Protein AF-A0A442HVY8-F1 (afdb_monomer_lite)

Foldseek 3Di:
DVCCCACVNPVHDPDDQVQFDWQCVLVLLLVLLVVDDQVLCCVQLVDGSVVLNVVSCQQFDPDNGTRGTPDGPDVSVVSSCVSSVPDDDFDAQAEQVNQLVVLQVVCVVVVHDDDSVVSVVVVVVVLVVQAQDKDADPPRKIKGKHKFWDWDCWDWDADPNAIWILHTFTFDIWMWMWIFADDPPDTDIDIGTHYDHRHGVLQFDDPVQWDADPVRTIGGNPVPDPPPDPRDDRDIDHDPPD

Structure (mmCIF, N/CA/C/O backbone):
data_AF-A0A442HVY8-F1
#
_entry.id   AF-A0A442HVY8-F1
#
loop_
_atom_site.group_PDB
_atom_site.id
_atom_site.type_symbol
_atom_site.label_atom_id
_atom_site.label_alt_id
_atom_site.label_comp_id
_atom_site.label_asym_id
_atom_site.label_entity_id
_atom_site.label_seq_id
_atom_site.pdbx_PDB_ins_code
_atom_site.Cartn_x
_atom_site.Cartn_y
_atom_site.Cartn_z
_atom_site.occupancy
_atom_site.B_iso_or_equiv
_atom_site.auth_seq_id
_atom_site.auth_comp_id
_atom_site.auth_asym_id
_atom_site.auth_atom_id
_atom_site.pdbx_PDB_model_num
ATOM 1 N N . MET A 1 1 ? -9.726 -7.947 8.672 1.00 46.62 1 MET A N 1
ATOM 2 C CA . MET A 1 1 ? -10.182 -6.598 9.078 1.00 46.62 1 MET A CA 1
ATOM 3 C C . MET A 1 1 ? -11.671 -6.634 9.416 1.00 46.62 1 MET A C 1
ATOM 5 O O . MET A 1 1 ? -12.507 -6.331 8.579 1.00 46.62 1 MET A O 1
ATOM 9 N N . THR A 1 2 ? -12.013 -7.039 10.638 1.00 48.91 2 THR A N 1
ATOM 10 C CA . THR A 1 2 ? -13.409 -7.248 11.073 1.00 48.91 2 THR A CA 1
ATOM 11 C C . THR A 1 2 ? -14.090 -5.942 11.515 1.00 48.91 2 THR A C 1
ATOM 13 O O . THR A 1 2 ? -15.307 -5.820 11.434 1.00 48.91 2 THR A O 1
ATOM 16 N N . MET A 1 3 ? -13.296 -4.943 11.922 1.00 58.53 3 MET A N 1
ATOM 17 C CA . MET A 1 3 ? -13.741 -3.622 12.393 1.00 58.53 3 MET A CA 1
ATOM 18 C C . MET A 1 3 ? -14.562 -2.858 11.350 1.00 58.53 3 MET A C 1
ATOM 20 O O . MET A 1 3 ? -15.706 -2.497 11.611 1.00 58.53 3 MET A O 1
ATOM 24 N N . PHE A 1 4 ? -13.992 -2.653 10.157 1.00 56.31 4 PHE A N 1
ATOM 25 C CA . PHE A 1 4 ? -14.605 -1.854 9.094 1.00 56.31 4 PHE A CA 1
ATOM 26 C C . PHE A 1 4 ? -15.934 -2.450 8.631 1.00 56.31 4 PHE A C 1
ATOM 28 O O . PHE A 1 4 ? -16.920 -1.735 8.494 1.00 56.31 4 PHE A O 1
ATOM 35 N N . VAL A 1 5 ? -15.990 -3.776 8.490 1.00 55.44 5 VAL A N 1
ATOM 36 C CA . VAL A 1 5 ? -17.219 -4.491 8.122 1.00 55.44 5 VAL A CA 1
ATOM 37 C C . VAL A 1 5 ? -18.292 -4.350 9.207 1.00 55.44 5 VAL A C 1
ATOM 39 O O . VAL A 1 5 ? -19.453 -4.108 8.886 1.00 55.44 5 VAL A O 1
ATOM 42 N N . LYS A 1 6 ? -17.911 -4.458 10.489 1.00 58.47 6 LYS A N 1
ATOM 43 C CA . LYS A 1 6 ? -18.838 -4.419 11.631 1.00 58.47 6 LYS A CA 1
ATOM 44 C C . LYS A 1 6 ? -19.382 -3.013 11.914 1.00 58.47 6 LYS A C 1
ATOM 46 O O . LYS A 1 6 ? -20.586 -2.855 12.081 1.00 58.47 6 LYS A O 1
ATOM 51 N N . TYR A 1 7 ? -18.518 -1.999 11.949 1.00 60.28 7 TYR A N 1
ATOM 52 C CA . TYR A 1 7 ? -18.881 -0.658 12.433 1.00 60.28 7 TYR A CA 1
ATOM 53 C C . TYR A 1 7 ? -19.060 0.386 11.323 1.00 60.28 7 TYR A C 1
ATOM 55 O O . TYR A 1 7 ? -19.724 1.396 11.541 1.00 60.28 7 TYR A O 1
ATOM 63 N N . GLN A 1 8 ? -18.494 0.164 10.132 1.00 56.78 8 GLN A N 1
ATOM 64 C CA . GLN A 1 8 ? -18.555 1.117 9.013 1.00 56.78 8 GLN A CA 1
ATOM 65 C C . GLN A 1 8 ? -19.275 0.566 7.767 1.00 56.78 8 GLN A C 1
ATOM 67 O O . GLN A 1 8 ? -19.495 1.315 6.816 1.00 56.78 8 GLN A O 1
ATOM 72 N N . GLY A 1 9 ? -19.674 -0.712 7.767 1.00 58.62 9 GLY A N 1
ATOM 73 C CA . GLY A 1 9 ? -20.431 -1.340 6.680 1.00 58.62 9 GLY A CA 1
ATOM 74 C C . GLY A 1 9 ? -21.883 -0.858 6.573 1.00 58.62 9 GLY A C 1
ATOM 75 O O . GLY A 1 9 ? -22.359 -0.053 7.369 1.00 58.62 9 GLY A O 1
ATOM 76 N N . THR A 1 10 ? -22.628 -1.376 5.594 1.00 49.62 10 THR A N 1
ATOM 77 C CA . THR A 1 10 ? -24.033 -1.003 5.327 1.00 49.62 10 THR A CA 1
ATOM 78 C C . THR A 1 10 ? -24.957 -1.263 6.521 1.00 49.62 10 THR A C 1
ATOM 80 O O . THR A 1 10 ? -25.855 -0.471 6.790 1.00 49.62 10 THR A O 1
ATOM 83 N N . ASN A 1 11 ? -24.678 -2.319 7.291 1.00 56.91 11 ASN A N 1
ATOM 84 C CA . ASN A 1 11 ? -25.394 -2.675 8.519 1.00 56.91 11 ASN A CA 1
ATOM 85 C C . ASN A 1 11 ? -24.739 -2.046 9.758 1.00 56.91 11 ASN A C 1
ATOM 87 O O . ASN A 1 11 ? -24.525 -2.761 10.731 1.00 56.91 11 ASN A O 1
ATOM 91 N N . LYS A 1 12 ? -24.364 -0.757 9.687 1.00 57.12 12 LYS A N 1
ATOM 92 C CA . LYS A 1 12 ? -23.634 0.014 10.715 1.00 57.12 12 LYS A CA 1
ATOM 93 C C . LYS A 1 12 ? -24.016 -0.414 12.135 1.00 57.12 12 LYS A C 1
ATOM 95 O O . LYS A 1 12 ? -24.997 0.081 12.690 1.00 57.12 12 LYS A O 1
ATOM 100 N N . VAL A 1 13 ? -23.252 -1.332 12.726 1.00 63.31 13 VAL A N 1
ATOM 101 C CA . VAL A 1 13 ? -23.466 -1.705 14.121 1.00 63.31 13 VAL A CA 1
ATOM 102 C C . VAL A 1 13 ? -22.877 -0.563 14.940 1.00 63.31 13 VAL A C 1
ATOM 104 O O . VAL A 1 13 ? -21.721 -0.204 14.706 1.00 63.31 13 VAL A O 1
ATOM 107 N N . PRO A 1 14 ? -23.633 0.063 15.855 1.00 63.97 14 PRO A N 1
ATOM 108 C CA . PRO A 1 14 ? -23.063 1.078 16.725 1.00 63.97 14 PRO A CA 1
ATOM 109 C C . PRO A 1 14 ? -21.935 0.459 17.552 1.00 63.97 14 PRO A C 1
ATOM 111 O O . PRO A 1 14 ? -22.000 -0.707 17.949 1.00 63.97 14 PRO A O 1
ATOM 114 N N . PHE A 1 15 ? -20.885 1.240 17.797 1.00 65.25 15 PHE A N 1
ATOM 115 C CA . PHE A 1 15 ? -19.820 0.806 18.689 1.00 65.25 15 PHE A CA 1
ATOM 116 C C . PHE A 1 15 ? -20.426 0.475 20.069 1.00 65.25 15 PHE A C 1
ATOM 118 O O . PHE A 1 15 ? -21.243 1.265 20.556 1.00 65.25 15 PHE A O 1
ATOM 125 N N . PRO A 1 16 ? -20.103 -0.675 20.693 1.00 67.88 16 PRO A N 1
ATOM 126 C CA . PRO A 1 16 ? -20.774 -1.096 21.912 1.00 67.88 16 PRO A CA 1
ATOM 127 C C . PRO A 1 16 ? -20.457 -0.124 23.049 1.00 67.88 16 PRO A C 1
ATOM 129 O O . PRO A 1 16 ? -19.303 0.068 23.428 1.00 67.88 16 PRO A O 1
ATOM 132 N N . VAL A 1 17 ? -21.495 0.497 23.603 1.00 69.75 17 VAL A N 1
ATOM 133 C CA . VAL A 1 17 ? -21.372 1.402 24.759 1.00 69.75 17 VAL A CA 1
ATOM 134 C C . VAL A 1 17 ? -21.352 0.648 26.093 1.00 69.75 17 VAL A C 1
ATOM 136 O O . VAL A 1 17 ? -21.066 1.231 27.134 1.00 69.75 17 VAL A O 1
ATOM 139 N N . ASP A 1 18 ? -21.614 -0.661 26.068 1.00 77.94 18 ASP A N 1
ATOM 140 C CA . ASP A 1 18 ? -21.617 -1.556 27.232 1.00 77.94 18 ASP A CA 1
ATOM 141 C C . ASP A 1 18 ? -20.205 -1.896 27.750 1.00 77.94 18 ASP A C 1
ATOM 143 O O . ASP A 1 18 ? -20.048 -2.642 28.719 1.00 77.94 18 ASP A O 1
ATOM 147 N N . GLY A 1 19 ? -19.173 -1.348 27.104 1.00 77.88 19 GLY A N 1
ATOM 148 C CA . GLY A 1 19 ? -17.774 -1.571 27.442 1.00 77.88 19 GLY A CA 1
ATOM 149 C C . GLY A 1 19 ? -17.212 -2.887 26.911 1.00 77.88 19 GLY A C 1
ATOM 150 O O . GLY A 1 19 ? -16.062 -3.198 27.222 1.00 77.88 19 GLY A O 1
ATOM 151 N N . SER A 1 20 ? -17.972 -3.651 26.119 1.00 83.69 20 SER A N 1
ATOM 152 C CA . SER A 1 20 ? -17.415 -4.761 25.348 1.00 83.69 20 SER A CA 1
ATOM 153 C C . SER A 1 20 ? -16.497 -4.228 24.247 1.00 83.69 20 SER A C 1
ATOM 155 O O . SER A 1 20 ? -16.771 -3.208 23.611 1.00 83.69 20 SER A O 1
ATOM 157 N N . CYS A 1 21 ? -15.363 -4.890 24.036 1.00 82.19 21 CYS A N 1
ATOM 158 C CA . CYS A 1 21 ? -14.430 -4.506 22.987 1.00 82.19 21 CYS A CA 1
ATOM 159 C C . CYS A 1 21 ? -13.762 -5.726 22.359 1.00 82.19 21 CYS A C 1
ATOM 161 O O . CYS A 1 21 ? -13.672 -6.796 22.956 1.00 82.19 21 CYS A O 1
ATOM 163 N N . ASP A 1 22 ? -13.305 -5.558 21.122 1.00 81.50 22 ASP A N 1
ATOM 164 C CA . ASP A 1 22 ? -12.520 -6.580 20.447 1.00 81.50 22 ASP A CA 1
ATOM 165 C C . ASP A 1 22 ? -11.052 -6.500 20.912 1.00 81.50 22 ASP A C 1
ATOM 167 O O . ASP A 1 22 ? -10.495 -5.408 21.055 1.00 81.50 22 ASP A O 1
ATOM 171 N N . TRP A 1 23 ? -10.401 -7.654 21.097 1.00 81.19 23 TRP A N 1
ATOM 172 C CA . TRP A 1 23 ? -9.045 -7.753 21.665 1.00 81.19 23 TRP A CA 1
ATOM 173 C C . TRP A 1 23 ? -7.977 -6.951 20.918 1.00 81.19 23 TRP A C 1
ATOM 175 O O . TRP A 1 23 ? -7.026 -6.477 21.532 1.00 81.19 23 TRP A O 1
ATOM 185 N N . TRP A 1 24 ? -8.151 -6.758 19.611 1.00 82.75 24 TRP A N 1
ATOM 186 C CA . TRP A 1 24 ? -7.225 -6.016 18.755 1.00 82.75 24 TRP A CA 1
ATOM 187 C C . TRP A 1 24 ? -7.426 -4.491 18.816 1.00 82.75 24 TRP A C 1
ATOM 189 O O . TRP A 1 24 ? -6.618 -3.745 18.263 1.00 82.75 24 TRP A O 1
ATOM 199 N N . LEU A 1 25 ? -8.495 -3.996 19.453 1.00 85.81 25 LEU A N 1
ATOM 200 C CA . LEU A 1 25 ? -8.870 -2.581 19.387 1.00 85.81 25 LEU A CA 1
ATOM 201 C C . LEU A 1 25 ? -7.838 -1.668 20.054 1.00 85.81 25 LEU A C 1
ATOM 203 O O . LEU A 1 25 ? -7.536 -0.600 19.525 1.00 85.81 25 LEU A O 1
ATOM 207 N N . LYS A 1 26 ? -7.278 -2.088 21.195 1.00 89.44 26 LYS A N 1
ATOM 208 C CA . LYS A 1 26 ? -6.261 -1.313 21.916 1.00 89.44 26 LYS A CA 1
ATOM 209 C C . LYS A 1 26 ? -5.055 -1.030 21.021 1.00 89.44 26 LYS A C 1
ATOM 211 O O . LYS A 1 26 ? -4.679 0.127 20.831 1.00 89.44 26 LYS A O 1
ATOM 216 N N . ASP A 1 27 ? -4.478 -2.089 20.464 1.00 87.06 27 ASP A N 1
ATOM 217 C CA . ASP A 1 27 ? -3.271 -2.007 19.643 1.00 87.06 27 ASP A CA 1
ATOM 218 C C . ASP A 1 27 ? -3.531 -1.208 18.369 1.00 87.06 27 ASP A C 1
ATOM 220 O O . ASP A 1 27 ? -2.716 -0.369 17.981 1.00 87.06 27 ASP A O 1
ATOM 224 N N . TYR A 1 28 ? -4.714 -1.388 17.774 1.00 87.19 28 TYR A N 1
ATOM 225 C CA . TYR A 1 28 ? -5.158 -0.583 16.645 1.00 87.19 28 TYR A CA 1
ATOM 226 C C . TYR A 1 28 ? -5.176 0.917 16.983 1.00 87.19 28 TYR A C 1
ATOM 228 O O . TYR A 1 28 ? -4.539 1.699 16.279 1.00 87.19 28 TYR A O 1
ATOM 236 N N . LEU A 1 29 ? -5.830 1.334 18.074 1.00 90.38 29 LEU A N 1
ATOM 237 C CA . LEU A 1 29 ? -5.906 2.750 18.464 1.00 90.38 29 LEU A CA 1
ATOM 238 C C . LEU A 1 29 ? -4.529 3.332 18.815 1.00 90.38 29 LEU A C 1
ATOM 240 O O . LEU A 1 29 ? -4.220 4.462 18.435 1.00 90.38 29 LEU A O 1
ATOM 244 N N . LEU A 1 30 ? -3.676 2.573 19.510 1.00 92.31 30 LEU A N 1
ATOM 245 C CA . LEU A 1 30 ? -2.314 3.005 19.840 1.00 92.31 30 LEU A CA 1
ATOM 246 C C . LEU A 1 30 ? -1.442 3.184 18.594 1.00 92.31 30 LEU A C 1
ATOM 248 O O . LEU A 1 30 ? -0.649 4.135 18.539 1.00 92.31 30 LEU A O 1
ATOM 252 N N . SER A 1 31 ? -1.601 2.295 17.610 1.00 88.69 31 SER A N 1
ATOM 253 C CA . SER A 1 31 ? -0.934 2.399 16.314 1.00 88.69 31 SER A CA 1
ATOM 254 C C . SER A 1 31 ? -1.437 3.612 15.538 1.00 88.69 31 SER A C 1
ATOM 256 O O . SER A 1 31 ? -0.621 4.447 15.158 1.00 88.69 31 SER A O 1
ATOM 258 N N . GLN A 1 32 ? -2.760 3.775 15.393 1.00 88.56 32 GLN A N 1
ATOM 259 C CA . GLN A 1 32 ? -3.355 4.930 14.710 1.00 88.56 32 GLN A CA 1
ATOM 260 C C . GLN A 1 32 ? -2.900 6.245 15.349 1.00 88.56 32 GLN A C 1
ATOM 262 O O . GLN A 1 32 ? -2.465 7.156 14.655 1.00 88.56 32 GLN A O 1
ATOM 267 N N . ALA A 1 33 ? -2.881 6.340 16.682 1.00 90.88 33 ALA A N 1
ATOM 268 C CA . ALA A 1 33 ? -2.385 7.530 17.373 1.00 90.88 33 ALA A CA 1
ATOM 269 C C . ALA A 1 33 ? -0.908 7.843 17.060 1.00 90.88 33 ALA A C 1
ATOM 271 O O . ALA A 1 33 ? -0.483 8.990 17.181 1.00 90.88 33 ALA A O 1
ATOM 272 N N . GLY A 1 34 ? -0.105 6.841 16.690 1.00 88.12 34 GLY A N 1
ATOM 273 C CA . GLY A 1 34 ? 1.268 7.028 16.221 1.00 88.12 34 GLY A CA 1
ATOM 274 C C . GLY A 1 34 ? 1.374 7.772 14.889 1.00 88.12 34 GLY A C 1
ATOM 275 O O . GLY A 1 34 ? 2.363 8.477 14.689 1.00 88.12 34 GLY A O 1
ATOM 276 N N . ASP A 1 35 ? 0.356 7.653 14.039 1.00 85.12 35 ASP A N 1
ATOM 277 C CA . ASP A 1 35 ? 0.368 8.106 12.647 1.00 85.12 35 ASP A CA 1
ATOM 278 C C . ASP A 1 35 ? -0.129 9.544 12.445 1.00 85.12 35 ASP A C 1
ATOM 280 O O . ASP A 1 35 ? 0.153 10.149 11.415 1.00 85.12 35 ASP A O 1
ATOM 284 N N . PHE A 1 36 ? -0.845 10.116 13.415 1.00 88.31 36 PHE A N 1
ATOM 285 C CA . PHE A 1 36 ? -1.315 11.502 13.341 1.00 88.31 36 PHE A CA 1
ATOM 286 C C . PHE A 1 36 ? -0.280 12.485 13.872 1.00 88.31 36 PHE A C 1
ATOM 288 O O . PHE A 1 36 ? 0.292 12.283 14.949 1.00 88.31 36 PHE A O 1
ATOM 295 N N . ASP A 1 37 ? -0.106 13.613 13.187 1.00 88.62 37 ASP A N 1
ATOM 296 C CA . ASP A 1 37 ? 0.757 14.697 13.647 1.00 88.62 37 ASP A CA 1
ATOM 297 C C . ASP A 1 37 ? 0.246 15.336 14.943 1.00 88.62 37 ASP A C 1
ATOM 299 O O . ASP A 1 37 ? -0.952 15.547 15.140 1.00 88.62 37 ASP A O 1
ATOM 303 N N . ASP A 1 38 ? 1.172 15.736 15.820 1.00 91.00 38 ASP A N 1
ATOM 304 C CA . ASP A 1 38 ? 0.832 16.390 17.094 1.00 91.00 38 ASP A CA 1
ATOM 305 C C . ASP A 1 38 ? -0.011 17.662 16.889 1.00 91.00 38 ASP A C 1
ATOM 307 O O . ASP A 1 38 ? -0.845 18.003 17.727 1.00 91.00 38 ASP A O 1
ATOM 311 N N . ARG A 1 39 ? 0.179 18.366 15.762 1.00 91.12 39 ARG A N 1
ATOM 312 C CA . ARG A 1 39 ? -0.622 19.546 15.402 1.00 91.12 39 ARG A CA 1
ATOM 313 C C . ARG A 1 39 ? -2.076 19.179 15.103 1.00 91.12 39 ARG A C 1
ATOM 315 O O . ARG A 1 39 ? -2.968 19.911 15.519 1.00 91.12 39 ARG A O 1
ATOM 322 N N . GLU A 1 40 ? -2.315 18.072 14.407 1.00 89.06 40 GLU A N 1
ATOM 323 C CA . GLU A 1 40 ? -3.659 17.609 14.038 1.00 89.06 40 GLU A CA 1
ATOM 324 C C . GLU A 1 40 ? -4.422 17.094 15.259 1.00 89.06 40 GLU A C 1
ATOM 326 O O . GLU A 1 40 ? -5.569 17.490 15.487 1.00 89.06 40 GLU A O 1
ATOM 331 N N . ILE A 1 41 ? -3.750 16.293 16.095 1.00 90.50 41 ILE A N 1
ATOM 332 C CA . ILE A 1 41 ? -4.300 15.805 17.367 1.00 90.50 41 ILE A CA 1
ATOM 333 C C . ILE A 1 41 ? -4.649 16.988 18.269 1.00 90.50 41 ILE A C 1
ATOM 335 O O . ILE A 1 41 ? -5.751 17.048 18.814 1.00 90.50 41 ILE A O 1
ATOM 339 N N . LYS A 1 42 ? -3.746 17.969 18.400 1.00 92.06 42 LYS A N 1
ATOM 340 C CA . LYS A 1 42 ? -3.990 19.148 19.237 1.00 92.06 42 LYS A CA 1
ATOM 341 C C . LYS A 1 42 ? -5.163 19.985 18.730 1.00 92.06 42 LYS A C 1
ATOM 343 O O . LYS A 1 42 ? -5.914 20.496 19.550 1.00 92.06 42 LYS A O 1
ATOM 348 N N . ARG A 1 43 ? -5.326 20.131 17.412 1.00 92.56 43 ARG A N 1
ATOM 349 C CA . ARG A 1 43 ? -6.456 20.868 16.822 1.00 92.56 43 ARG A CA 1
ATOM 350 C C . ARG A 1 43 ? -7.797 20.181 17.073 1.00 92.56 43 ARG A C 1
ATOM 352 O O . ARG A 1 43 ? -8.770 20.877 17.322 1.00 92.56 43 ARG A O 1
ATOM 359 N N . SER A 1 44 ? -7.839 18.851 17.016 1.00 90.44 44 SER A N 1
ATOM 360 C CA . SER A 1 44 ? -9.104 18.100 17.053 1.00 90.44 44 SER A CA 1
ATOM 361 C C . SER A 1 44 ? -9.504 17.656 18.462 1.00 90.44 44 SER A C 1
ATOM 363 O O . SER A 1 44 ? -10.681 17.655 18.796 1.00 90.44 44 SER A O 1
ATOM 365 N N . LEU A 1 45 ? -8.529 17.286 19.300 1.00 92.12 45 LEU A N 1
ATOM 366 C CA . LEU A 1 45 ? -8.753 16.688 20.623 1.00 92.12 45 LEU A CA 1
ATOM 367 C C . LEU A 1 45 ? -8.194 17.526 21.784 1.00 92.12 45 LEU A C 1
ATOM 369 O O . LEU A 1 45 ? -8.300 17.101 22.939 1.00 92.12 45 LEU A O 1
ATOM 373 N N . SER A 1 46 ? -7.593 18.689 21.495 1.00 93.19 46 SER A N 1
ATOM 374 C CA . SER A 1 46 ? -7.018 19.634 22.472 1.00 93.19 46 SER A CA 1
ATOM 375 C C . SER A 1 46 ? -5.914 19.060 23.369 1.00 93.19 46 SER A C 1
ATOM 377 O O . SER A 1 46 ? -5.617 19.602 24.432 1.00 93.19 46 SER A O 1
ATOM 379 N N . VAL A 1 47 ? -5.260 17.979 22.941 1.00 94.06 47 VAL A N 1
ATOM 380 C CA . VAL A 1 47 ? -4.205 17.288 23.700 1.00 94.06 47 VAL A CA 1
ATOM 381 C C . VAL A 1 47 ? -3.028 16.896 22.802 1.00 94.06 47 VAL A C 1
ATOM 383 O O . VAL A 1 47 ? -3.076 17.058 21.586 1.00 94.06 47 VAL A O 1
ATOM 386 N N . LYS A 1 48 ? -1.937 16.396 23.395 1.00 92.75 48 LYS A N 1
ATOM 387 C CA . LYS A 1 48 ? -0.768 15.872 22.658 1.00 92.75 48 LYS A CA 1
ATOM 388 C C . LYS A 1 48 ? -0.883 14.364 22.431 1.00 92.75 48 LYS A C 1
ATOM 390 O O . LYS A 1 48 ? -1.496 13.669 23.244 1.00 92.75 48 LYS A O 1
ATOM 395 N N . ARG A 1 49 ? -0.174 13.823 21.431 1.00 94.00 49 ARG A N 1
ATOM 396 C CA . ARG A 1 49 ? -0.129 12.378 21.129 1.00 94.00 49 ARG A CA 1
ATOM 397 C C . ARG A 1 49 ? 0.180 11.512 22.350 1.00 94.00 49 ARG A C 1
ATOM 399 O O . ARG A 1 49 ? -0.477 10.504 22.592 1.00 94.00 49 ARG A O 1
ATOM 406 N N . LYS A 1 50 ? 1.163 11.922 23.159 1.00 94.44 50 LYS A N 1
ATOM 407 C CA . LYS A 1 50 ? 1.562 11.200 24.382 1.00 94.44 50 LYS A CA 1
ATOM 408 C C . LYS A 1 50 ? 0.417 11.075 25.391 1.00 94.44 50 LYS A C 1
ATOM 410 O O . LYS A 1 50 ? 0.342 10.079 26.102 1.00 94.44 50 LYS A O 1
ATOM 415 N N . GLN A 1 51 ? -0.447 12.083 25.469 1.00 93.81 51 GLN A N 1
ATOM 416 C CA . GLN A 1 51 ? -1.588 12.077 26.373 1.00 93.81 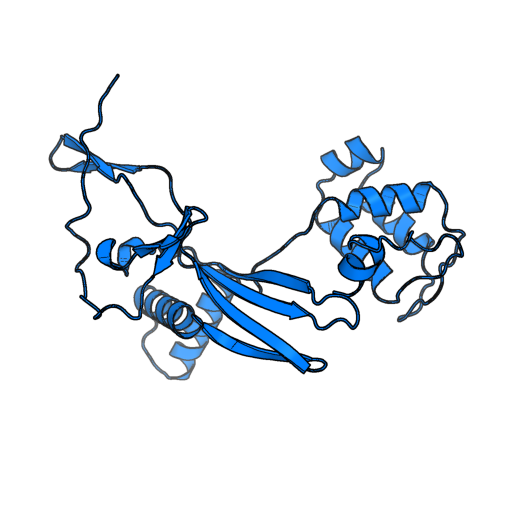51 GLN A CA 1
ATOM 417 C C . GLN A 1 51 ? -2.698 11.165 25.845 1.00 93.81 51 GLN A C 1
ATOM 419 O O . GLN A 1 51 ? -3.187 10.346 26.609 1.00 93.81 51 GLN A O 1
ATOM 424 N N . ILE A 1 52 ? -2.984 11.199 24.538 1.00 94.12 52 ILE A N 1
ATOM 425 C CA . ILE A 1 52 ? -3.926 10.265 23.896 1.00 94.12 52 ILE A CA 1
ATOM 426 C C . ILE A 1 52 ? -3.526 8.810 24.131 1.00 94.12 52 ILE A C 1
ATOM 428 O O . ILE A 1 52 ? -4.357 8.015 24.550 1.00 94.12 52 ILE A O 1
ATOM 432 N N . LYS A 1 53 ? -2.249 8.457 23.931 1.00 95.44 53 LYS A N 1
ATOM 433 C CA . LYS A 1 53 ? -1.778 7.083 24.174 1.00 95.44 53 LYS A CA 1
ATOM 434 C C . LYS A 1 53 ? -2.010 6.639 25.622 1.00 95.44 53 LYS A C 1
ATOM 436 O O . LYS A 1 53 ? -2.493 5.539 25.847 1.00 95.44 53 LYS A O 1
ATOM 441 N N . ARG A 1 54 ? -1.745 7.523 26.592 1.00 95.12 54 ARG A N 1
ATOM 442 C CA . ARG A 1 54 ? -2.023 7.265 28.016 1.00 95.12 54 ARG A CA 1
ATOM 443 C C . ARG A 1 54 ? -3.516 7.155 28.318 1.00 95.12 54 ARG A C 1
ATOM 445 O O . ARG A 1 54 ? -3.895 6.335 29.147 1.00 95.12 54 ARG A O 1
ATOM 452 N N . GLU A 1 55 ? -4.344 7.988 27.688 1.00 94.75 55 GLU A N 1
ATOM 453 C CA . GLU A 1 55 ? -5.802 7.918 27.816 1.00 94.75 55 GLU A CA 1
ATOM 454 C C . GLU A 1 55 ? -6.295 6.560 27.306 1.00 94.75 55 GLU A C 1
ATOM 456 O O . GLU A 1 55 ? -6.930 5.845 28.075 1.00 94.75 55 GLU A O 1
ATOM 461 N N . ILE A 1 56 ? -5.898 6.158 26.089 1.00 94.25 56 ILE A N 1
ATOM 462 C CA . ILE A 1 56 ? -6.196 4.839 25.506 1.00 94.25 56 ILE A CA 1
ATOM 463 C C . ILE A 1 56 ? -5.761 3.727 26.462 1.00 94.25 56 ILE A C 1
ATOM 465 O O . ILE A 1 56 ? -6.598 2.930 26.867 1.00 94.25 56 ILE A O 1
ATOM 469 N N . ASP A 1 57 ? -4.497 3.698 26.893 1.00 94.06 57 ASP A N 1
ATOM 470 C CA . ASP A 1 57 ? -4.008 2.688 27.842 1.00 94.06 57 ASP A CA 1
ATOM 471 C C . ASP A 1 57 ? -4.849 2.617 29.122 1.00 94.06 57 ASP A C 1
ATOM 473 O O . ASP A 1 57 ? -5.062 1.534 29.655 1.00 94.06 57 ASP A O 1
ATOM 477 N N . GLY A 1 58 ? -5.368 3.752 29.596 1.00 93.00 58 GLY A N 1
ATOM 478 C CA . GLY A 1 58 ? -6.229 3.815 30.771 1.00 93.00 58 GLY A CA 1
ATOM 479 C C . GLY A 1 58 ? -7.640 3.249 30.575 1.00 93.00 58 GLY A C 1
ATOM 480 O O . GLY A 1 58 ? -8.285 2.944 31.579 1.00 93.00 58 GLY A O 1
ATOM 481 N N . TYR A 1 59 ? -8.139 3.125 29.340 1.00 93.50 59 TYR A N 1
ATOM 482 C CA . TYR A 1 59 ? -9.441 2.506 29.047 1.00 93.50 59 TYR A CA 1
ATOM 483 C C . TYR A 1 59 ? -9.362 0.986 28.918 1.00 93.50 59 TYR A C 1
ATOM 485 O O . TYR A 1 59 ? -10.376 0.322 29.114 1.00 93.50 59 TYR A O 1
ATOM 493 N N . PHE A 1 60 ? -8.193 0.416 28.626 1.00 93.50 60 PHE A N 1
ATOM 494 C CA . PHE A 1 60 ? -8.036 -1.027 28.432 1.00 93.50 60 PHE A CA 1
ATOM 495 C C . PHE A 1 60 ? -7.306 -1.678 29.614 1.00 93.50 60 PHE A C 1
ATOM 497 O O . PHE A 1 60 ? -6.407 -1.078 30.201 1.00 93.50 60 PHE A O 1
ATOM 504 N N . PRO A 1 61 ? -7.655 -2.915 29.992 1.00 90.50 61 PRO A N 1
ATOM 505 C CA . PRO A 1 61 ? -6.935 -3.623 31.041 1.00 90.50 61 PRO A CA 1
ATOM 506 C C . PRO A 1 61 ? -5.549 -4.047 30.549 1.00 90.50 61 PRO A C 1
ATOM 508 O O . PRO A 1 61 ? -5.345 -4.310 29.363 1.00 90.50 61 PRO A O 1
ATOM 511 N N . SER A 1 62 ? -4.591 -4.162 31.470 1.00 86.31 62 SER A N 1
ATOM 512 C CA . SER A 1 62 ? -3.225 -4.634 31.191 1.00 86.31 62 SER A CA 1
ATOM 513 C C . SER A 1 62 ? -3.167 -6.157 31.000 1.00 86.31 62 SER A C 1
ATOM 515 O O . SER A 1 62 ? -2.384 -6.841 31.652 1.00 86.31 62 SER A O 1
ATOM 517 N N . LYS A 1 63 ? -4.024 -6.698 30.128 1.00 84.38 63 LYS A N 1
ATOM 518 C CA . LYS A 1 63 ? -4.027 -8.105 29.708 1.00 84.38 63 LYS A CA 1
ATOM 519 C C . LYS A 1 63 ? -3.831 -8.208 28.191 1.00 84.38 63 LYS A C 1
ATOM 521 O O . LYS A 1 63 ? -4.272 -7.310 27.480 1.00 84.38 63 LYS A O 1
ATOM 526 N N . PRO A 1 64 ? -3.213 -9.293 27.689 1.00 70.94 64 PRO A N 1
ATOM 527 C CA . PRO A 1 64 ? -2.870 -9.434 26.271 1.00 70.94 64 PRO A CA 1
ATOM 528 C C . PRO A 1 64 ? -4.084 -9.498 25.331 1.00 70.94 64 PRO A C 1
ATOM 530 O O . PRO A 1 64 ? -3.965 -9.115 24.177 1.00 70.94 64 PRO A O 1
ATOM 533 N N . PHE A 1 65 ? -5.256 -9.927 25.816 1.00 81.12 65 PHE A N 1
ATOM 534 C CA . PHE A 1 65 ? -6.482 -10.010 25.012 1.00 81.12 65 PHE A CA 1
ATOM 535 C C . PHE A 1 65 ? -7.678 -9.422 25.781 1.00 81.12 65 PHE A C 1
ATOM 537 O O . PHE A 1 65 ? -8.384 -10.141 26.502 1.00 81.12 65 PHE A O 1
ATOM 544 N N . PRO A 1 66 ? -7.879 -8.093 25.727 1.00 82.56 66 PRO A N 1
ATOM 545 C CA . PRO A 1 66 ? -9.009 -7.451 26.375 1.00 82.56 66 PRO A CA 1
ATOM 546 C C . PRO A 1 66 ? -10.310 -7.688 25.605 1.00 82.56 66 PRO A C 1
ATOM 548 O O . PRO A 1 66 ? -10.415 -7.373 24.434 1.00 82.56 66 PRO A O 1
ATOM 551 N N . ASP A 1 67 ? -11.318 -8.224 26.276 1.00 83.62 67 ASP A N 1
ATOM 552 C CA . ASP A 1 67 ? -12.693 -8.379 25.776 1.00 83.62 67 ASP A CA 1
ATOM 553 C C . ASP A 1 67 ? -13.647 -7.323 26.366 1.00 83.62 67 ASP A C 1
ATOM 555 O O . ASP A 1 67 ? -14.807 -7.200 25.965 1.00 83.62 67 ASP A O 1
ATOM 559 N N . ARG A 1 68 ? -13.152 -6.557 27.345 1.00 88.38 68 ARG A N 1
ATOM 560 C CA . ARG A 1 68 ? -13.846 -5.469 28.025 1.00 88.38 68 ARG A CA 1
ATOM 561 C C . ARG A 1 68 ? -12.892 -4.337 28.373 1.00 88.38 68 ARG A C 1
ATOM 563 O O . ARG A 1 68 ? -11.712 -4.562 28.655 1.00 88.38 68 ARG A O 1
ATOM 570 N N . LEU A 1 69 ? -13.438 -3.128 28.401 1.00 89.56 69 LEU A N 1
ATOM 571 C CA . LEU A 1 69 ? -12.770 -1.931 28.894 1.00 89.56 69 LEU A CA 1
ATOM 572 C C . LEU A 1 69 ? -12.653 -1.954 30.428 1.00 89.56 69 LEU A C 1
ATOM 574 O O . LEU A 1 69 ? -13.528 -2.452 31.133 1.00 89.56 69 LEU A O 1
ATOM 578 N N . SER A 1 70 ? -11.579 -1.363 30.949 1.00 90.06 70 SER A N 1
ATOM 579 C CA . SER A 1 70 ? -11.378 -1.106 32.384 1.00 90.06 70 SER A CA 1
ATOM 580 C C . SER A 1 70 ? -12.242 0.041 32.907 1.00 90.06 70 SER A C 1
ATOM 582 O O . SER A 1 70 ? -12.427 0.179 34.114 1.00 90.06 70 SER A O 1
ATOM 584 N N . LYS A 1 71 ? -12.714 0.907 32.006 1.00 87.00 71 LYS A N 1
ATOM 585 C CA . LYS A 1 71 ? -13.516 2.095 32.303 1.00 87.00 71 LYS A CA 1
ATOM 586 C C . LYS A 1 71 ? -14.765 2.108 31.422 1.00 87.00 71 LYS A C 1
ATOM 588 O O . LYS A 1 71 ? -14.727 1.525 30.338 1.00 87.00 71 LYS A O 1
ATOM 593 N N . PRO A 1 72 ? -15.842 2.788 31.846 1.00 84.75 72 PRO A N 1
ATOM 594 C CA . PRO A 1 72 ? -16.998 3.014 30.988 1.00 84.75 72 PRO A CA 1
A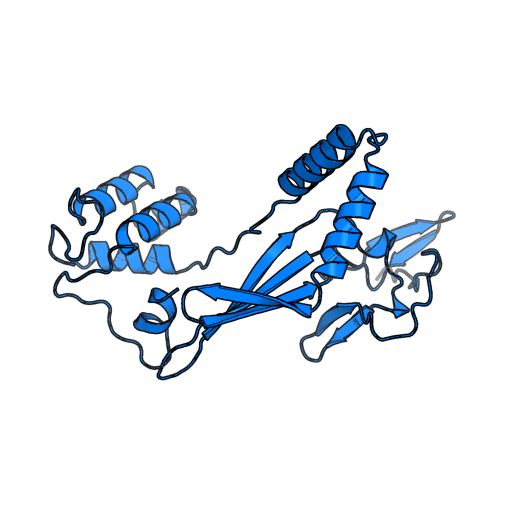TOM 595 C C . PRO A 1 72 ? -16.589 3.624 29.642 1.00 84.75 72 PRO A C 1
ATOM 597 O O . PRO A 1 72 ? -15.682 4.458 29.587 1.00 84.75 72 PRO A O 1
ATOM 600 N N . CYS A 1 73 ? -17.266 3.212 28.568 1.00 85.44 73 CYS A N 1
ATOM 601 C CA . CYS A 1 73 ? -17.132 3.845 27.261 1.00 85.44 73 CYS A CA 1
ATOM 602 C C . CYS A 1 73 ? -17.812 5.220 27.318 1.00 85.44 73 CYS A C 1
ATOM 604 O O . CYS A 1 73 ? -19.023 5.338 27.148 1.00 85.44 73 CYS A O 1
ATOM 606 N N . ASP A 1 74 ? -17.039 6.248 27.657 1.00 88.88 74 ASP A N 1
ATOM 607 C CA . ASP A 1 74 ? -17.513 7.624 27.743 1.00 88.88 74 ASP A CA 1
ATOM 608 C C . ASP A 1 74 ? -17.380 8.357 26.396 1.00 88.88 74 ASP A C 1
ATOM 610 O O . ASP A 1 74 ? -16.768 7.873 25.439 1.00 88.88 74 ASP A O 1
ATOM 614 N N . GLN A 1 75 ? -17.949 9.565 26.324 1.00 87.56 75 GLN A N 1
ATOM 615 C CA . GLN A 1 75 ? -17.878 10.397 25.121 1.00 87.56 75 GLN A CA 1
ATOM 616 C C . GLN A 1 75 ? -16.429 10.691 24.712 1.00 87.56 75 GLN A C 1
ATOM 618 O O . GLN A 1 75 ? -16.124 10.763 23.526 1.00 87.56 75 GLN A O 1
ATOM 623 N N . ARG A 1 76 ? -15.515 10.801 25.684 1.00 92.00 76 ARG A N 1
ATOM 624 C CA . ARG A 1 76 ? -14.109 11.092 25.415 1.00 92.00 76 ARG A CA 1
ATOM 625 C C . ARG A 1 76 ? -13.445 9.958 24.637 1.00 92.00 76 ARG A C 1
ATOM 627 O O . ARG A 1 76 ? -12.744 10.234 23.665 1.00 92.00 76 ARG A O 1
ATOM 634 N N . LEU A 1 77 ? -13.671 8.703 25.021 1.00 90.06 77 LEU A N 1
ATOM 635 C CA . LEU A 1 77 ? -13.173 7.556 24.264 1.00 90.06 77 LEU A CA 1
ATOM 636 C C . LEU A 1 77 ? -13.784 7.510 22.858 1.00 90.06 77 LEU A C 1
ATOM 638 O O . LEU A 1 77 ? -13.063 7.253 21.896 1.00 90.06 77 LEU A O 1
ATOM 642 N N . ILE A 1 78 ? -15.081 7.798 22.729 1.00 86.38 78 ILE A N 1
ATOM 643 C CA . ILE A 1 78 ? -15.769 7.843 21.431 1.00 86.38 78 ILE A CA 1
ATOM 644 C C . ILE A 1 78 ? -15.141 8.901 20.515 1.00 86.38 78 ILE A C 1
ATOM 646 O O . ILE A 1 78 ? -14.852 8.605 19.357 1.00 86.38 78 ILE A O 1
ATOM 650 N N . ASP A 1 79 ? -14.858 10.101 21.024 1.00 88.50 79 ASP A N 1
ATOM 651 C CA . ASP A 1 79 ? -14.222 11.175 20.252 1.00 88.50 79 ASP A CA 1
ATOM 652 C C . ASP A 1 79 ? -12.818 10.776 19.773 1.00 88.50 79 ASP A C 1
ATOM 654 O O . ASP A 1 79 ? -12.449 11.029 18.624 1.00 88.50 79 ASP A O 1
ATOM 658 N N . ILE A 1 80 ? -12.045 10.100 20.633 1.00 90.75 80 ILE A N 1
ATOM 659 C CA . ILE A 1 80 ? -10.722 9.565 20.283 1.00 90.75 80 ILE A CA 1
ATOM 660 C C . ILE A 1 80 ? -10.846 8.515 19.178 1.00 90.75 80 ILE A C 1
ATOM 662 O O . ILE A 1 80 ? -10.118 8.589 18.188 1.00 90.75 80 ILE A O 1
ATOM 666 N N . ILE A 1 81 ? -11.759 7.550 19.325 1.00 88.25 81 ILE A N 1
ATOM 667 C CA . ILE A 1 81 ? -11.983 6.495 18.329 1.00 88.25 81 ILE A CA 1
ATOM 668 C C . ILE A 1 81 ? -12.396 7.118 16.996 1.00 88.25 81 ILE A C 1
ATOM 670 O O . ILE A 1 81 ? -11.781 6.815 15.976 1.00 88.25 81 ILE A O 1
ATOM 674 N N . ASN A 1 82 ? -13.379 8.018 17.002 1.00 84.94 82 ASN A N 1
ATOM 675 C CA . ASN A 1 82 ? -13.870 8.682 15.798 1.00 84.94 82 ASN A CA 1
ATOM 676 C C . ASN A 1 82 ? -12.750 9.428 15.078 1.00 84.94 82 ASN A C 1
ATOM 678 O O . ASN A 1 82 ? -12.590 9.252 13.874 1.00 84.94 82 ASN A O 1
ATOM 682 N N . PHE A 1 83 ? -11.943 10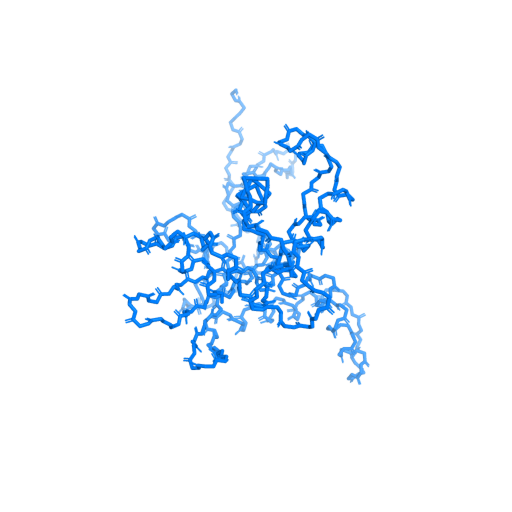.203 15.809 1.00 88.06 83 PHE A N 1
ATOM 683 C CA . PHE A 1 83 ? -10.805 10.915 15.239 1.00 88.06 83 PHE A CA 1
ATOM 684 C C . PHE A 1 83 ? -9.770 9.955 14.634 1.00 88.06 83 PHE A C 1
ATOM 686 O O . PHE A 1 83 ? -9.384 10.115 13.476 1.00 88.06 83 PHE A O 1
ATOM 693 N N . LEU A 1 84 ? -9.347 8.933 15.384 1.00 88.06 84 LEU A N 1
ATOM 694 C CA . LEU A 1 84 ? -8.313 7.996 14.938 1.00 88.06 84 LEU A CA 1
ATOM 695 C C . LEU A 1 84 ? -8.771 7.099 13.782 1.00 88.06 84 LEU A C 1
ATOM 697 O O . LEU A 1 84 ? -7.944 6.673 12.984 1.00 88.06 84 LEU A O 1
ATOM 701 N N . CYS A 1 85 ? -10.075 6.855 13.652 1.00 82.12 85 CYS A N 1
ATOM 702 C CA . CYS A 1 85 ? -10.650 6.070 12.560 1.00 82.12 85 CYS A CA 1
ATOM 703 C C . CYS A 1 85 ? -10.975 6.905 11.308 1.00 82.12 85 CYS A C 1
ATOM 705 O O . CYS A 1 85 ? -11.489 6.348 10.339 1.00 82.12 85 CYS A O 1
ATOM 707 N N . THR A 1 86 ? -10.693 8.218 11.295 1.00 77.44 86 THR A N 1
ATOM 708 C CA . THR A 1 86 ? -10.924 9.070 10.106 1.00 77.44 86 THR A CA 1
ATOM 709 C C . THR A 1 86 ? -9.978 8.775 8.946 1.00 77.44 86 THR A C 1
ATOM 711 O O . THR A 1 86 ? -10.258 9.171 7.815 1.00 77.44 86 THR A O 1
ATOM 714 N N . ARG A 1 87 ? -8.851 8.100 9.199 1.00 69.62 87 ARG A N 1
ATOM 715 C CA . ARG A 1 87 ? -7.863 7.753 8.177 1.00 69.62 87 ARG A CA 1
ATOM 716 C C . ARG A 1 87 ? -7.683 6.248 8.121 1.00 69.62 87 ARG A C 1
ATOM 718 O O . ARG A 1 87 ? -7.437 5.596 9.130 1.00 69.62 87 ARG A O 1
ATOM 725 N N . ILE A 1 88 ? -7.745 5.706 6.912 1.00 66.06 88 ILE A N 1
ATOM 726 C CA . ILE A 1 88 ? -7.249 4.365 6.634 1.00 66.06 88 ILE A CA 1
ATOM 727 C C . ILE A 1 88 ? -5.845 4.550 6.085 1.00 66.06 88 ILE A C 1
ATOM 729 O O . ILE A 1 88 ? -5.659 5.018 4.963 1.00 66.06 88 ILE A O 1
ATOM 733 N N . LYS A 1 89 ? -4.844 4.230 6.902 1.00 64.69 89 LYS A N 1
ATOM 734 C CA . LYS A 1 89 ? -3.463 4.207 6.439 1.00 64.69 89 LYS A CA 1
ATOM 735 C C . LYS A 1 89 ? -3.206 2.869 5.765 1.00 64.69 89 LYS A C 1
ATOM 737 O O . LYS A 1 89 ? -3.252 1.827 6.413 1.00 64.69 89 LYS A O 1
ATOM 742 N N . SER A 1 90 ? -2.910 2.922 4.476 1.00 68.12 90 SER A N 1
ATOM 743 C CA . SER A 1 90 ? -2.393 1.784 3.733 1.00 68.12 90 SER A CA 1
ATOM 744 C C . SER A 1 90 ? -0.923 2.050 3.444 1.00 68.12 90 SER A C 1
ATOM 746 O O . SER A 1 90 ? -0.589 3.089 2.881 1.00 68.12 90 SER A O 1
ATOM 748 N N . GLN A 1 91 ? -0.041 1.153 3.876 1.00 72.44 91 GLN A N 1
ATOM 749 C CA . GLN A 1 91 ? 1.388 1.223 3.572 1.00 72.44 91 GLN A CA 1
ATOM 750 C C . GLN A 1 91 ? 1.796 -0.004 2.762 1.00 72.44 91 GLN A C 1
ATOM 752 O O . GLN A 1 91 ? 1.193 -1.061 2.965 1.00 72.44 91 GLN A O 1
ATOM 757 N N . PRO A 1 92 ? 2.798 0.123 1.874 1.00 81.12 92 PRO A N 1
ATOM 758 C CA . PRO A 1 92 ? 3.356 -1.019 1.168 1.00 81.12 92 PRO A CA 1
ATOM 759 C C . PRO A 1 92 ? 3.825 -2.075 2.166 1.00 81.12 92 PRO A C 1
ATOM 761 O O . PRO A 1 92 ? 4.537 -1.746 3.117 1.00 81.12 92 PRO A O 1
ATOM 764 N N . ALA A 1 93 ? 3.438 -3.331 1.953 1.00 82.75 93 ALA A N 1
ATOM 765 C CA . ALA A 1 93 ? 3.949 -4.444 2.752 1.00 82.75 93 ALA A CA 1
ATOM 766 C C . ALA A 1 93 ? 5.470 -4.611 2.580 1.00 82.75 93 ALA A C 1
ATOM 768 O O . ALA A 1 93 ? 6.159 -4.978 3.528 1.00 82.75 93 ALA A O 1
ATOM 769 N N . PHE A 1 94 ? 5.977 -4.290 1.387 1.00 85.44 94 PHE A N 1
ATOM 770 C CA . PHE A 1 94 ? 7.392 -4.289 1.043 1.00 85.44 94 PHE A CA 1
ATOM 771 C C . PHE A 1 94 ? 7.788 -2.900 0.537 1.00 85.44 94 PHE A C 1
ATOM 773 O O . PHE A 1 94 ? 7.320 -2.450 -0.513 1.00 85.44 94 PHE A O 1
ATOM 780 N N . SER A 1 95 ? 8.638 -2.194 1.288 1.00 87.88 95 SER A N 1
ATOM 781 C CA . SER A 1 95 ? 9.175 -0.914 0.817 1.00 87.88 95 SER A CA 1
ATOM 782 C C . SER A 1 95 ? 10.261 -1.139 -0.230 1.00 87.88 95 SER A C 1
ATOM 784 O O . SER A 1 95 ? 11.037 -2.088 -0.125 1.00 87.88 95 SER A O 1
ATOM 786 N N . TYR A 1 96 ? 10.409 -0.206 -1.174 1.00 89.88 96 TYR A N 1
ATOM 787 C CA . TYR A 1 96 ? 11.460 -0.286 -2.190 1.00 89.88 96 TYR A CA 1
ATOM 788 C C . TYR A 1 96 ? 12.857 -0.557 -1.611 1.00 89.88 96 TYR A C 1
ATOM 790 O O . TYR A 1 96 ? 13.587 -1.425 -2.080 1.00 89.88 96 TYR A O 1
ATOM 798 N N . SER A 1 97 ? 13.219 0.153 -0.540 1.00 90.62 97 SER A N 1
ATOM 799 C CA . SER A 1 97 ? 14.506 -0.007 0.143 1.00 90.62 97 SER A CA 1
ATOM 800 C C . SER A 1 97 ? 14.703 -1.395 0.760 1.00 90.62 97 SER A C 1
ATOM 802 O O . SER A 1 97 ? 15.816 -1.920 0.722 1.00 90.62 97 SER A O 1
ATOM 804 N N . GLN A 1 98 ? 13.643 -1.991 1.315 1.00 89.81 98 GLN A N 1
ATOM 805 C CA . GLN A 1 98 ? 13.675 -3.347 1.862 1.00 89.81 98 GLN A CA 1
ATOM 806 C C . GLN A 1 98 ? 13.821 -4.366 0.735 1.00 89.81 98 GLN A C 1
ATOM 808 O O . GLN A 1 98 ? 14.741 -5.179 0.785 1.00 89.81 98 GLN A O 1
ATOM 813 N N . THR A 1 99 ? 13.007 -4.256 -0.318 1.00 90.56 99 THR A N 1
ATOM 814 C CA . THR A 1 99 ? 13.071 -5.150 -1.481 1.00 90.56 99 THR A CA 1
ATOM 815 C C . THR A 1 99 ? 14.445 -5.099 -2.153 1.00 90.56 99 THR A C 1
ATOM 817 O O . THR A 1 99 ? 15.035 -6.145 -2.402 1.00 90.56 99 THR A O 1
ATOM 820 N N . ARG A 1 100 ? 15.022 -3.905 -2.366 1.00 94.56 100 ARG A N 1
ATOM 821 C CA . ARG A 1 100 ? 16.393 -3.762 -2.898 1.00 94.56 100 ARG A CA 1
ATOM 822 C C . ARG A 1 100 ? 17.429 -4.462 -2.036 1.00 94.56 100 ARG A C 1
ATOM 824 O O . ARG A 1 100 ? 18.331 -5.103 -2.566 1.00 94.56 100 ARG A O 1
ATOM 831 N N . ARG A 1 101 ? 17.339 -4.307 -0.712 1.00 94.06 101 ARG A N 1
ATOM 832 C CA . ARG A 1 101 ? 18.277 -4.945 0.216 1.00 94.06 101 ARG A CA 1
ATOM 833 C C . ARG A 1 101 ? 18.179 -6.468 0.123 1.00 94.06 101 ARG A C 1
ATOM 835 O O . ARG A 1 101 ? 19.211 -7.110 -0.007 1.00 94.06 101 ARG A O 1
ATOM 842 N N . GLU A 1 102 ? 16.970 -7.019 0.126 1.00 93.56 102 GLU A N 1
ATOM 843 C CA . GLU A 1 102 ? 16.748 -8.468 0.035 1.00 93.56 102 GLU A CA 1
ATOM 844 C C . GLU A 1 102 ? 17.219 -9.046 -1.307 1.00 93.56 102 GLU A C 1
ATOM 846 O O . GLU A 1 102 ? 17.896 -10.071 -1.332 1.00 93.56 102 GLU A O 1
ATOM 851 N N . VAL A 1 103 ? 16.950 -8.360 -2.425 1.00 93.69 103 VAL A N 1
ATOM 852 C CA . VAL A 1 103 ? 17.462 -8.761 -3.749 1.00 93.69 103 VAL A CA 1
ATOM 853 C C . VAL A 1 103 ? 18.990 -8.698 -3.783 1.00 93.69 103 VAL A C 1
ATOM 855 O O . VAL A 1 103 ? 19.632 -9.633 -4.257 1.00 93.69 103 VAL A O 1
ATOM 858 N N . ARG A 1 104 ? 19.598 -7.641 -3.231 1.00 95.81 104 ARG A N 1
ATOM 859 C CA . ARG A 1 104 ? 21.059 -7.526 -3.130 1.00 95.81 104 ARG A CA 1
ATOM 860 C C . ARG A 1 104 ? 21.667 -8.687 -2.343 1.00 95.81 104 ARG A C 1
ATOM 862 O O . ARG A 1 104 ? 22.657 -9.273 -2.781 1.00 95.81 104 ARG A O 1
ATOM 869 N N . GLU A 1 105 ? 21.090 -9.010 -1.189 1.00 95.31 105 GLU A N 1
ATOM 870 C CA . GLU A 1 105 ? 21.527 -10.128 -0.348 1.00 95.31 105 GLU A CA 1
ATOM 871 C C . GLU A 1 105 ? 21.397 -11.462 -1.092 1.00 95.31 105 GLU A C 1
ATOM 873 O O . GLU A 1 105 ? 22.337 -12.255 -1.089 1.00 95.31 105 GLU A O 1
ATOM 878 N N . LEU A 1 106 ? 20.286 -11.681 -1.803 1.00 94.12 106 LEU A N 1
ATOM 879 C CA . LEU A 1 106 ? 20.081 -12.862 -2.640 1.00 94.12 106 LEU A CA 1
ATOM 880 C C . LEU A 1 106 ? 21.170 -12.997 -3.714 1.00 94.12 106 LEU A C 1
ATOM 882 O O . LEU A 1 106 ? 21.798 -14.050 -3.809 1.00 94.12 106 LEU A O 1
ATOM 886 N N . LEU A 1 107 ? 21.423 -11.941 -4.493 1.00 93.44 107 LEU A N 1
ATOM 887 C CA . LEU A 1 107 ? 22.440 -11.950 -5.552 1.00 93.44 107 LEU A CA 1
ATOM 888 C C . LEU A 1 107 ? 23.840 -12.221 -4.988 1.00 93.44 107 LEU A C 1
ATOM 890 O O . LEU A 1 107 ? 24.573 -13.050 -5.527 1.00 93.44 107 LEU A O 1
ATOM 894 N N . THR A 1 108 ? 24.170 -11.591 -3.856 1.00 94.19 108 THR A N 1
ATOM 895 C CA . THR A 1 108 ? 25.446 -11.798 -3.154 1.00 94.19 108 THR A CA 1
ATOM 896 C C . THR A 1 108 ? 25.604 -13.252 -2.710 1.00 94.19 108 THR A C 1
ATOM 898 O O . THR A 1 108 ? 26.652 -13.855 -2.932 1.00 94.19 108 THR A O 1
ATOM 901 N N . ASN A 1 109 ? 24.556 -13.844 -2.128 1.00 94.69 109 ASN A N 1
ATOM 902 C CA . ASN A 1 109 ? 24.576 -15.225 -1.639 1.00 94.69 109 ASN A CA 1
ATOM 903 C C . ASN A 1 109 ? 24.719 -16.258 -2.764 1.00 94.69 109 ASN A C 1
ATOM 905 O O . ASN A 1 109 ? 25.293 -17.323 -2.551 1.00 94.69 109 ASN A O 1
ATOM 909 N N . VAL A 1 110 ? 24.216 -15.948 -3.960 1.00 93.38 110 VAL A N 1
ATOM 910 C CA . VAL A 1 110 ? 24.351 -16.801 -5.153 1.00 93.38 110 VAL A CA 1
ATOM 911 C C . VAL A 1 110 ? 25.696 -16.570 -5.870 1.00 93.38 110 VAL A C 1
ATOM 913 O O . VAL A 1 110 ? 26.039 -17.298 -6.798 1.00 93.38 110 VAL A O 1
ATOM 916 N N . GLY A 1 111 ? 26.500 -15.599 -5.423 1.00 92.75 111 GLY A N 1
ATOM 917 C CA . GLY A 1 111 ? 27.799 -15.273 -6.016 1.00 92.75 111 GLY A CA 1
ATOM 918 C C . GLY A 1 111 ? 27.697 -14.493 -7.328 1.00 92.75 111 GLY A C 1
ATOM 919 O O . GLY A 1 111 ? 28.636 -14.509 -8.125 1.00 92.75 111 GLY A O 1
ATOM 920 N N . LEU A 1 112 ? 26.565 -13.827 -7.573 1.00 90.31 112 LEU A N 1
ATOM 921 C CA . LEU A 1 112 ? 26.380 -12.969 -8.739 1.00 90.31 112 LEU A CA 1
ATOM 922 C C . LEU A 1 112 ? 26.945 -11.564 -8.470 1.00 90.31 112 LEU A C 1
ATOM 924 O O . LEU A 1 112 ? 26.826 -11.063 -7.348 1.00 90.31 112 LEU A O 1
ATOM 928 N N . PRO A 1 113 ? 27.536 -10.897 -9.481 1.00 89.56 113 PRO A N 1
ATOM 929 C CA . PRO A 1 113 ? 27.927 -9.500 -9.365 1.00 89.56 113 PRO A CA 1
ATOM 930 C C . PRO A 1 113 ? 26.719 -8.635 -9.006 1.00 89.56 113 PRO A C 1
ATOM 932 O O . PRO A 1 113 ? 25.683 -8.688 -9.667 1.00 89.56 113 PRO A O 1
ATOM 935 N N . VAL A 1 114 ? 26.864 -7.835 -7.954 1.00 91.25 114 VAL A N 1
ATOM 936 C CA . VAL A 1 114 ? 25.830 -6.899 -7.527 1.00 91.25 114 VAL A CA 1
ATOM 937 C C . VAL A 1 114 ? 26.031 -5.586 -8.268 1.00 91.25 114 VAL A C 1
ATOM 939 O O . VAL A 1 114 ? 26.979 -4.853 -7.994 1.00 91.25 114 VAL A O 1
ATOM 942 N N . ASP A 1 115 ? 25.111 -5.297 -9.178 1.00 91.88 115 ASP A N 1
ATOM 943 C CA . ASP A 1 115 ? 24.955 -3.999 -9.825 1.00 91.88 115 ASP A CA 1
ATOM 944 C C . ASP A 1 115 ? 23.562 -3.438 -9.504 1.00 91.88 115 ASP A C 1
ATOM 946 O O . ASP A 1 115 ? 22.591 -4.189 -9.384 1.00 91.88 115 ASP A O 1
ATOM 950 N N . GLU A 1 116 ? 23.457 -2.121 -9.343 1.00 89.44 116 GLU A N 1
ATOM 951 C CA . GLU A 1 116 ? 22.198 -1.468 -8.984 1.00 89.44 116 GLU A CA 1
ATOM 952 C C . GLU A 1 116 ? 21.169 -1.556 -10.116 1.00 89.44 116 GLU A C 1
ATOM 954 O O . GLU A 1 116 ? 19.987 -1.721 -9.824 1.00 89.44 116 GLU A O 1
ATOM 959 N N . ALA A 1 117 ? 21.600 -1.529 -11.384 1.00 88.69 117 ALA A N 1
ATOM 960 C CA . ALA A 1 117 ? 20.696 -1.737 -12.516 1.00 88.69 117 ALA A CA 1
ATOM 961 C C . ALA A 1 117 ? 20.132 -3.166 -12.525 1.00 88.69 117 ALA A C 1
ATOM 963 O O . ALA A 1 117 ? 18.931 -3.356 -12.680 1.00 88.69 117 ALA A O 1
ATOM 964 N N . LEU A 1 118 ? 20.975 -4.169 -12.250 1.00 88.75 118 LEU A N 1
ATOM 965 C CA . LEU A 1 118 ? 20.531 -5.560 -12.143 1.00 88.75 118 LEU A CA 1
ATOM 966 C C . LEU A 1 118 ? 19.525 -5.759 -10.997 1.00 88.75 118 LEU A C 1
ATOM 968 O O . LEU A 1 118 ? 18.557 -6.501 -11.151 1.00 88.75 118 LEU A O 1
ATOM 972 N N . ILE A 1 119 ? 19.731 -5.107 -9.848 1.00 91.94 119 ILE A N 1
ATOM 973 C CA . ILE A 1 119 ? 18.763 -5.141 -8.739 1.00 91.94 119 ILE A CA 1
ATOM 974 C C . ILE A 1 119 ? 17.412 -4.584 -9.198 1.00 91.94 119 ILE A C 1
ATOM 976 O O . ILE A 1 119 ? 16.379 -5.209 -8.947 1.00 91.94 119 ILE A O 1
ATOM 980 N N . ASP A 1 120 ? 17.420 -3.428 -9.860 1.00 91.00 120 ASP A N 1
ATOM 981 C CA . ASP A 1 120 ? 16.204 -2.765 -10.324 1.00 91.00 120 ASP A CA 1
ATOM 982 C C . ASP A 1 120 ? 15.478 -3.641 -11.372 1.00 91.00 120 ASP A C 1
ATOM 984 O O . ASP A 1 120 ? 14.271 -3.862 -11.245 1.00 91.00 120 ASP A O 1
ATOM 988 N N . ASP A 1 121 ? 16.207 -4.280 -12.295 1.00 89.56 121 ASP A N 1
ATOM 989 C CA . ASP A 1 121 ? 15.666 -5.252 -13.260 1.00 89.56 121 ASP A CA 1
ATOM 990 C C . ASP A 1 121 ? 14.966 -6.438 -12.571 1.00 89.56 121 ASP A C 1
ATOM 992 O O . ASP A 1 121 ? 13.856 -6.835 -12.950 1.00 89.56 121 ASP A O 1
ATOM 996 N N . PHE A 1 122 ? 15.577 -7.000 -11.522 1.00 91.19 122 PHE A N 1
ATOM 997 C CA . PHE A 1 122 ? 14.967 -8.068 -10.724 1.00 91.19 122 PHE A CA 1
ATOM 998 C C . PHE A 1 122 ? 13.679 -7.604 -10.038 1.00 91.19 122 PHE A C 1
ATOM 1000 O O . PHE A 1 122 ? 12.691 -8.341 -10.019 1.00 91.19 122 PHE A O 1
ATOM 1007 N N . ILE A 1 123 ? 13.658 -6.384 -9.496 1.00 91.44 123 ILE A N 1
ATOM 1008 C CA . ILE A 1 123 ? 12.467 -5.817 -8.850 1.00 91.44 123 ILE A CA 1
ATOM 1009 C C . ILE A 1 123 ? 11.344 -5.606 -9.868 1.00 91.44 123 ILE A C 1
ATOM 1011 O O . ILE A 1 123 ? 10.191 -5.929 -9.570 1.00 91.44 123 ILE A O 1
ATOM 1015 N N . VAL A 1 124 ? 11.660 -5.129 -11.074 1.00 89.25 124 VAL A N 1
ATOM 1016 C CA . VAL A 1 124 ? 10.689 -5.015 -12.172 1.00 89.25 124 VAL A CA 1
ATOM 1017 C C . VAL A 1 124 ? 10.111 -6.386 -12.518 1.00 89.25 124 VAL A C 1
ATOM 1019 O O . VAL A 1 124 ? 8.889 -6.538 -12.584 1.00 89.25 124 VAL A O 1
ATOM 1022 N N . CYS A 1 125 ? 10.959 -7.411 -12.646 1.00 88.56 125 CYS A N 1
ATOM 1023 C CA . CYS A 1 125 ? 10.513 -8.781 -12.906 1.00 88.56 125 CYS A CA 1
ATOM 1024 C C . CYS A 1 125 ? 9.588 -9.300 -11.798 1.00 88.56 125 CYS A C 1
ATOM 1026 O O . CYS A 1 125 ? 8.545 -9.878 -12.096 1.00 88.56 125 CYS A O 1
ATOM 1028 N N . ILE A 1 126 ? 9.922 -9.053 -10.527 1.00 89.88 126 ILE A N 1
ATOM 1029 C CA . ILE A 1 126 ? 9.059 -9.387 -9.3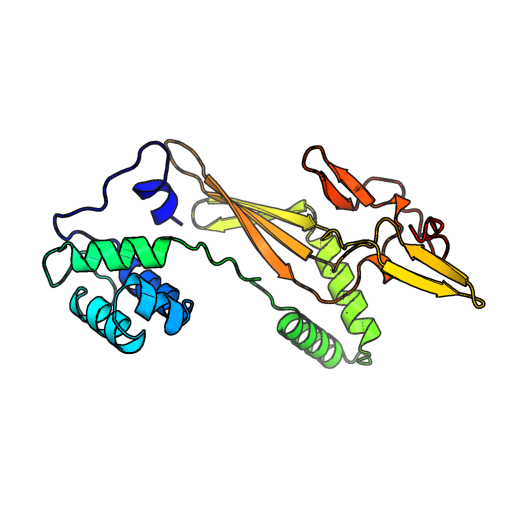86 1.00 89.88 126 ILE A CA 1
ATOM 1030 C C . ILE A 1 126 ? 7.703 -8.683 -9.523 1.00 89.88 126 ILE A C 1
ATOM 1032 O O . ILE A 1 126 ? 6.670 -9.339 -9.424 1.00 89.88 126 ILE A O 1
ATOM 1036 N N . CYS A 1 127 ? 7.674 -7.380 -9.812 1.00 88.81 127 CYS A N 1
ATOM 1037 C CA . CYS A 1 127 ? 6.419 -6.637 -9.955 1.00 88.81 127 CYS A CA 1
ATOM 1038 C C . CYS A 1 127 ? 5.527 -7.204 -11.072 1.00 88.81 127 CYS A C 1
ATOM 1040 O O . CYS A 1 127 ? 4.320 -7.363 -10.881 1.00 88.81 127 CYS A O 1
ATOM 1042 N N . ILE A 1 128 ? 6.126 -7.553 -12.214 1.00 85.19 128 ILE A N 1
ATOM 1043 C CA . ILE A 1 128 ? 5.426 -8.155 -13.354 1.00 85.19 128 ILE A CA 1
ATOM 1044 C C . ILE A 1 128 ? 4.909 -9.554 -13.001 1.00 85.19 128 ILE A C 1
ATOM 1046 O O . ILE A 1 128 ? 3.749 -9.856 -13.269 1.00 85.19 128 ILE A O 1
ATOM 1050 N N . LEU A 1 129 ? 5.725 -10.398 -12.360 1.00 87.19 129 LEU A N 1
ATOM 1051 C CA . LEU A 1 129 ? 5.330 -11.752 -11.949 1.00 87.19 129 LEU A CA 1
ATOM 1052 C C . LEU A 1 129 ? 4.200 -11.750 -10.917 1.00 87.19 129 LEU A C 1
ATOM 1054 O O . LEU A 1 129 ? 3.383 -12.671 -10.885 1.00 87.19 129 LEU A O 1
ATOM 1058 N N . PHE A 1 130 ? 4.134 -10.717 -10.080 1.00 87.56 130 PHE A N 1
ATOM 1059 C CA . PHE A 1 130 ? 3.033 -10.555 -9.145 1.00 87.56 130 PHE A CA 1
ATOM 1060 C C . PHE A 1 130 ? 1.727 -10.185 -9.856 1.00 87.56 130 PHE A C 1
ATOM 1062 O O . PHE A 1 130 ? 0.666 -10.497 -9.321 1.00 87.56 130 PHE A O 1
ATOM 1069 N N . HIS A 1 131 ? 1.743 -9.591 -11.053 1.00 85.81 131 HIS A N 1
ATOM 1070 C CA . HIS A 1 131 ? 0.510 -9.237 -11.758 1.00 85.81 131 HIS A CA 1
ATOM 1071 C C . HIS A 1 131 ? -0.399 -10.461 -11.969 1.00 85.81 131 HIS A C 1
ATOM 1073 O O . HIS A 1 131 ? -0.000 -11.458 -12.567 1.00 85.81 131 HIS A O 1
ATOM 1079 N N . LYS A 1 132 ? -1.645 -10.378 -11.488 1.00 84.06 132 LYS A N 1
ATOM 1080 C CA . LYS A 1 132 ? -2.668 -11.442 -11.511 1.00 84.06 132 LYS A CA 1
ATOM 1081 C C . LYS A 1 132 ? -2.279 -12.728 -10.776 1.00 84.06 132 LYS A C 1
ATOM 1083 O O . LYS A 1 132 ? -2.990 -13.732 -10.885 1.00 84.06 132 LYS A O 1
ATOM 1088 N N . SER A 1 133 ? -1.195 -12.712 -9.997 1.00 88.56 133 SER A N 1
ATOM 1089 C CA . SER A 1 133 ? -0.894 -13.793 -9.059 1.00 88.56 133 SER A CA 1
ATOM 1090 C C . SER A 1 133 ? -2.009 -13.879 -8.018 1.00 88.56 133 SER A C 1
ATOM 1092 O O . SER A 1 133 ? -2.525 -12.859 -7.564 1.00 88.56 133 SER A O 1
ATOM 1094 N N . LYS A 1 134 ? -2.409 -15.101 -7.660 1.00 90.94 134 LYS A N 1
ATOM 1095 C CA . LYS A 1 134 ? -3.469 -15.361 -6.679 1.00 90.94 134 LYS A CA 1
ATOM 1096 C C . LYS A 1 134 ? -2.871 -15.983 -5.432 1.00 90.94 134 LYS A C 1
ATOM 1098 O O . LYS A 1 134 ? -2.013 -16.857 -5.528 1.00 90.94 134 LYS A O 1
ATOM 1103 N N . PHE A 1 135 ? -3.359 -15.577 -4.270 1.00 86.00 135 PHE A N 1
ATOM 1104 C CA . PHE A 1 135 ? -2.910 -16.083 -2.980 1.00 86.00 135 PHE A CA 1
ATOM 1105 C C . PHE A 1 135 ? -4.099 -16.409 -2.073 1.00 86.00 135 PHE A C 1
ATOM 1107 O O . PHE A 1 135 ? -5.209 -15.895 -2.232 1.00 86.00 135 PHE A O 1
ATOM 1114 N N . ILE A 1 136 ? -3.864 -17.313 -1.125 1.00 82.94 136 ILE A N 1
ATOM 1115 C CA . ILE A 1 136 ? -4.851 -17.719 -0.126 1.00 82.94 136 ILE A CA 1
ATOM 1116 C C . ILE A 1 136 ? -4.477 -17.044 1.187 1.00 82.94 136 ILE A C 1
ATOM 1118 O O . ILE A 1 136 ? -3.350 -17.159 1.664 1.00 82.94 136 ILE A O 1
ATOM 1122 N N . LEU A 1 137 ? -5.437 -16.336 1.764 1.00 77.00 137 LEU A N 1
ATOM 1123 C CA . LEU A 1 137 ? -5.333 -15.737 3.084 1.00 77.00 137 LEU A CA 1
ATOM 1124 C C . LEU A 1 137 ? -5.888 -16.701 4.145 1.00 77.00 137 LEU A C 1
ATOM 1126 O O . LEU A 1 137 ? -6.645 -17.626 3.821 1.00 77.00 137 LEU A O 1
ATOM 1130 N N . PRO A 1 138 ? -5.555 -16.492 5.431 1.00 72.56 138 PRO A N 1
ATOM 1131 C CA . PRO A 1 138 ? -6.144 -17.261 6.519 1.00 72.56 138 PRO A CA 1
ATOM 1132 C C . PRO A 1 138 ? -7.677 -17.308 6.444 1.00 72.56 138 PRO A C 1
ATOM 1134 O O . PRO A 1 138 ? -8.325 -16.379 5.956 1.00 72.56 138 PRO A O 1
ATOM 1137 N N . TYR A 1 139 ? -8.258 -18.393 6.959 1.00 72.06 139 TYR A N 1
ATOM 1138 C CA . TYR A 1 139 ? -9.712 -18.613 6.994 1.00 72.06 139 TYR A CA 1
ATOM 1139 C C . TYR A 1 139 ? -10.381 -18.716 5.610 1.00 72.06 139 TYR A C 1
ATOM 1141 O O . TYR A 1 139 ? -11.572 -18.451 5.473 1.00 72.06 139 TYR A O 1
ATOM 1149 N N . GLY A 1 140 ? -9.628 -19.106 4.576 1.00 70.62 140 GLY A N 1
ATOM 1150 C CA . GLY A 1 140 ? -10.169 -19.381 3.240 1.00 70.62 140 GLY A CA 1
ATOM 1151 C C . GLY A 1 140 ? -10.487 -18.137 2.407 1.00 70.62 140 GLY A C 1
ATOM 1152 O O . GLY A 1 140 ? -11.048 -18.267 1.318 1.00 70.62 140 GLY A O 1
ATOM 1153 N N . SER A 1 141 ? -10.115 -16.947 2.890 1.00 79.06 141 SER A N 1
ATOM 1154 C CA . SER A 1 141 ? -10.167 -15.723 2.087 1.00 79.06 141 SER A CA 1
ATOM 1155 C C . SER A 1 141 ? -9.177 -15.822 0.922 1.00 79.06 141 SER A C 1
ATOM 1157 O O . SER A 1 141 ? -8.154 -16.503 1.013 1.00 79.06 141 SER A O 1
ATOM 1159 N N . LYS A 1 142 ? -9.482 -15.163 -0.192 1.00 85.19 142 LYS A N 1
ATOM 1160 C CA . LYS A 1 142 ? -8.644 -15.183 -1.397 1.00 85.19 142 LYS A CA 1
ATOM 1161 C C . LYS A 1 142 ? -8.192 -13.771 -1.715 1.00 85.19 142 LYS A C 1
ATOM 1163 O O . LYS A 1 142 ? -8.869 -12.808 -1.367 1.00 85.19 142 LYS A O 1
ATOM 1168 N N . GLY A 1 143 ? -7.052 -13.660 -2.370 1.00 88.00 143 GLY A N 1
ATOM 1169 C CA . GLY A 1 143 ? -6.612 -12.399 -2.923 1.00 88.00 143 GLY A CA 1
ATOM 1170 C C . GLY A 1 143 ? -5.881 -12.584 -4.233 1.00 88.00 143 GLY A C 1
ATOM 1171 O O . GLY A 1 143 ? -5.497 -13.693 -4.614 1.00 88.00 143 GLY A O 1
ATOM 1172 N N . GLU A 1 144 ? -5.717 -11.475 -4.924 1.00 92.00 144 GLU A N 1
ATOM 1173 C CA . GLU A 1 144 ? -4.938 -11.369 -6.139 1.00 92.00 144 GLU A CA 1
ATOM 1174 C C . GLU A 1 144 ? -4.103 -10.100 -6.107 1.00 92.00 144 GLU A C 1
ATOM 1176 O O . GLU A 1 144 ? -4.448 -9.129 -5.439 1.00 92.00 144 GLU A O 1
ATOM 1181 N N . CYS A 1 145 ? -2.973 -10.116 -6.791 1.00 89.81 145 CYS A N 1
ATOM 1182 C CA . CYS A 1 145 ? -2.158 -8.928 -6.954 1.00 89.81 145 CYS A CA 1
ATOM 1183 C C . CYS A 1 145 ? -2.454 -8.300 -8.310 1.00 89.81 145 CYS A C 1
ATOM 1185 O O . CYS A 1 145 ? -2.612 -8.991 -9.316 1.00 89.81 145 CYS A O 1
ATOM 1187 N N . GLU A 1 146 ? -2.464 -6.980 -8.360 1.00 86.81 146 GLU A N 1
ATOM 1188 C CA . GLU A 1 146 ? -2.595 -6.228 -9.593 1.00 86.81 146 GLU A CA 1
ATOM 1189 C C . GLU A 1 146 ? -1.479 -5.204 -9.706 1.00 86.81 146 GLU A C 1
ATOM 1191 O O . GLU A 1 146 ? -1.008 -4.622 -8.729 1.00 86.81 146 GLU A O 1
ATOM 1196 N N . PHE A 1 147 ? -1.046 -5.029 -10.945 1.00 83.94 147 PHE A N 1
ATOM 1197 C CA . PHE A 1 147 ? 0.032 -4.128 -11.292 1.00 83.94 147 PHE A CA 1
ATOM 1198 C C . PHE A 1 147 ? -0.595 -2.821 -11.749 1.00 83.94 147 PHE A C 1
ATOM 1200 O O . PHE A 1 147 ? -1.504 -2.848 -12.581 1.00 83.94 147 PHE A O 1
ATOM 1207 N N . TYR A 1 148 ? -0.105 -1.708 -11.219 1.00 79.88 148 TYR A N 1
ATOM 1208 C CA . TYR A 1 148 ? -0.634 -0.385 -11.502 1.00 79.88 148 TYR A CA 1
ATOM 1209 C C . TYR A 1 148 ? 0.490 0.574 -11.853 1.00 79.88 148 TYR A C 1
ATOM 1211 O O . TYR A 1 148 ? 1.569 0.541 -11.260 1.00 79.88 148 TYR A O 1
ATOM 1219 N N . ILE A 1 149 ? 0.192 1.462 -12.797 1.00 79.50 149 ILE A N 1
ATOM 1220 C CA . ILE A 1 149 ? 1.059 2.574 -13.159 1.00 79.50 149 ILE A CA 1
ATOM 1221 C C . ILE A 1 149 ? 0.419 3.845 -12.622 1.00 79.50 149 ILE A C 1
ATOM 1223 O O . ILE A 1 149 ? -0.700 4.199 -12.995 1.00 79.50 149 ILE A O 1
ATOM 1227 N N . GLU A 1 150 ? 1.141 4.561 -11.769 1.00 75.69 150 GLU A N 1
ATOM 1228 C CA . GLU A 1 150 ? 0.685 5.869 -11.311 1.00 75.69 150 GLU A CA 1
ATOM 1229 C C . GLU A 1 150 ? 0.740 6.880 -12.471 1.00 75.69 150 GLU A C 1
ATOM 1231 O O . GLU A 1 150 ? 1.773 6.999 -13.129 1.00 75.69 150 GLU A O 1
ATOM 1236 N N . PRO A 1 151 ? -0.338 7.610 -12.792 1.00 72.25 151 PRO A N 1
ATOM 1237 C CA . PRO A 1 151 ? -0.261 8.668 -13.791 1.00 72.25 151 PRO A CA 1
ATOM 1238 C C . PRO A 1 151 ? 0.593 9.829 -13.261 1.00 72.25 151 PRO A C 1
ATOM 1240 O O . PRO A 1 151 ? 0.393 10.283 -12.135 1.00 72.25 151 PRO A O 1
ATOM 1243 N N . ARG A 1 152 ? 1.522 10.343 -14.077 1.00 71.94 152 ARG A N 1
ATOM 1244 C CA . ARG A 1 152 ? 2.261 11.579 -13.779 1.00 71.94 152 ARG A CA 1
ATOM 1245 C C . ARG A 1 152 ? 1.725 12.755 -14.609 1.00 71.94 152 ARG A C 1
ATOM 1247 O O . ARG A 1 152 ? 1.224 12.535 -15.717 1.00 71.94 152 ARG A O 1
ATOM 1254 N N . PRO A 1 153 ? 1.792 13.994 -14.083 1.00 70.69 153 PRO A N 1
ATOM 1255 C CA . PRO A 1 153 ? 1.486 15.183 -14.872 1.00 70.69 153 PRO A CA 1
ATOM 1256 C C . PRO A 1 153 ? 2.469 15.305 -16.046 1.00 70.69 153 PRO A C 1
ATOM 1258 O O . PRO A 1 153 ? 3.593 14.815 -15.920 1.00 70.69 153 PRO A O 1
ATOM 1261 N N . PRO A 1 154 ? 2.081 15.953 -17.162 1.00 74.25 154 PRO A N 1
ATOM 1262 C CA . PRO A 1 154 ? 2.967 16.154 -18.302 1.00 74.25 154 PRO A CA 1
ATOM 1263 C C . PRO A 1 154 ? 4.317 16.751 -17.896 1.00 74.25 154 PRO A C 1
ATOM 1265 O O . PRO A 1 154 ? 4.375 17.669 -17.077 1.00 74.25 154 PRO A O 1
ATOM 1268 N N . GLU A 1 155 ? 5.395 16.233 -18.479 1.00 73.06 155 GLU A N 1
ATOM 1269 C CA . GLU A 1 155 ? 6.766 16.648 -18.170 1.00 73.06 155 GLU A CA 1
ATOM 1270 C C . GLU A 1 155 ? 7.374 17.373 -19.371 1.00 73.06 155 GLU A C 1
ATOM 1272 O O . GLU A 1 155 ? 7.329 16.869 -20.494 1.00 73.06 155 GLU A O 1
ATOM 1277 N N . VAL A 1 156 ? 7.937 18.561 -19.146 1.00 75.62 156 VAL A N 1
ATOM 1278 C CA . VAL A 1 156 ? 8.618 19.328 -20.195 1.00 75.62 156 VAL A CA 1
ATOM 1279 C C . VAL A 1 156 ? 10.068 18.871 -20.280 1.00 75.62 156 VAL A C 1
ATOM 1281 O O . VAL A 1 156 ? 10.801 18.927 -19.297 1.00 75.62 156 VAL A O 1
ATOM 1284 N N . ILE A 1 157 ? 10.485 18.456 -21.471 1.00 76.44 157 ILE A N 1
ATOM 1285 C CA . ILE A 1 157 ? 11.858 18.074 -21.783 1.00 76.44 157 ILE A CA 1
ATOM 1286 C C . ILE A 1 157 ? 12.450 19.039 -22.806 1.00 76.44 157 ILE A C 1
ATOM 1288 O O . ILE A 1 157 ? 11.775 19.482 -23.737 1.00 76.44 157 ILE A O 1
ATOM 1292 N N . GLU A 1 158 ? 13.734 19.342 -22.662 1.00 77.75 158 GLU A N 1
ATOM 1293 C CA . GLU A 1 158 ? 14.484 20.102 -23.655 1.00 77.75 158 GLU A CA 1
ATOM 1294 C C . GLU A 1 158 ? 15.313 19.143 -24.510 1.00 77.75 158 GLU A C 1
ATOM 1296 O O . GLU A 1 158 ? 16.089 18.335 -23.994 1.00 77.75 158 GLU A O 1
ATOM 1301 N N . ARG A 1 159 ? 15.138 19.210 -25.831 1.00 73.38 159 ARG A N 1
ATOM 1302 C CA . ARG A 1 159 ? 15.899 18.403 -26.786 1.00 73.38 159 ARG A CA 1
ATOM 1303 C C . ARG A 1 159 ? 16.292 19.266 -27.975 1.00 73.38 159 ARG A C 1
ATOM 1305 O O . ARG A 1 159 ? 15.438 19.885 -28.603 1.00 73.38 159 ARG A O 1
ATOM 1312 N N . ASP A 1 160 ? 17.588 19.320 -28.265 1.00 77.56 160 ASP A N 1
ATOM 1313 C CA . ASP A 1 160 ? 18.150 20.101 -29.376 1.00 77.56 160 ASP A CA 1
ATOM 1314 C C . ASP A 1 160 ? 17.733 21.593 -29.351 1.00 77.56 160 ASP A C 1
ATOM 1316 O O . ASP A 1 160 ? 17.447 22.194 -30.387 1.00 77.56 160 ASP A O 1
ATOM 1320 N N . GLY A 1 161 ? 17.653 22.190 -28.153 1.00 77.50 161 GLY A N 1
ATOM 1321 C CA . GLY A 1 161 ? 17.274 23.598 -27.950 1.00 77.50 161 GLY A CA 1
ATOM 1322 C C . GLY A 1 161 ? 15.786 23.906 -28.162 1.00 77.50 161 GLY A C 1
ATOM 1323 O O . GLY A 1 161 ? 15.409 25.071 -28.282 1.00 77.50 161 GLY A O 1
ATOM 1324 N N . ARG A 1 162 ? 14.929 22.879 -28.242 1.00 78.38 162 ARG A N 1
ATOM 1325 C CA . ARG A 1 162 ? 13.467 23.011 -28.307 1.00 78.38 162 ARG A CA 1
ATOM 1326 C C . ARG A 1 162 ? 12.815 22.321 -27.114 1.00 78.38 162 ARG A C 1
ATOM 1328 O O . ARG A 1 162 ? 13.250 21.246 -26.701 1.00 78.38 162 ARG A O 1
ATOM 1335 N N . GLN A 1 163 ? 11.757 22.934 -26.590 1.00 77.12 163 GLN A N 1
ATOM 1336 C CA . GLN A 1 163 ? 10.937 22.347 -25.535 1.00 77.12 163 GLN A CA 1
ATOM 1337 C C . GLN A 1 163 ? 9.865 21.440 -26.138 1.00 77.12 163 GLN A C 1
ATOM 1339 O O . GLN A 1 163 ? 9.154 21.826 -27.065 1.00 77.12 163 GLN A O 1
ATOM 1344 N N . TYR A 1 164 ? 9.746 20.243 -25.581 1.00 71.75 164 TYR A N 1
ATOM 1345 C CA . TYR A 1 164 ? 8.702 19.275 -25.888 1.00 71.75 164 TYR A CA 1
ATOM 1346 C C . TYR A 1 164 ? 8.014 18.870 -24.588 1.00 71.75 164 TYR A C 1
ATOM 1348 O O . TYR A 1 164 ? 8.661 18.823 -23.546 1.00 71.75 164 TYR A O 1
ATOM 1356 N N . ALA A 1 165 ? 6.728 18.533 -24.636 1.00 69.62 165 ALA A N 1
ATOM 1357 C CA . ALA A 1 165 ? 6.047 17.921 -23.499 1.00 69.62 165 ALA A CA 1
ATOM 1358 C C . ALA A 1 165 ? 5.869 16.417 -23.728 1.00 69.62 165 ALA A C 1
ATOM 1360 O O . ALA A 1 165 ? 5.335 15.995 -24.758 1.00 69.62 165 ALA A O 1
ATOM 1361 N N . ILE A 1 166 ? 6.268 15.611 -22.743 1.00 66.88 166 ILE A N 1
ATOM 1362 C CA . ILE A 1 166 ? 5.795 14.237 -22.593 1.00 66.88 166 ILE A CA 1
ATOM 1363 C C . ILE A 1 166 ? 4.362 14.343 -22.078 1.00 66.88 166 ILE A C 1
ATOM 1365 O O . ILE A 1 166 ? 4.134 14.732 -20.935 1.00 66.88 166 ILE A O 1
ATOM 1369 N N . LEU A 1 167 ? 3.390 14.028 -22.931 1.00 62.28 167 LEU A N 1
ATOM 1370 C CA . LEU A 1 167 ? 1.971 14.245 -22.629 1.00 62.28 167 LEU A CA 1
ATOM 1371 C C . LEU A 1 167 ? 1.380 13.193 -21.682 1.00 62.28 167 LEU A C 1
ATOM 1373 O O . LEU A 1 167 ? 0.330 13.419 -21.084 1.00 62.28 167 LEU A O 1
ATOM 1377 N N . SER A 1 168 ? 2.008 12.023 -21.555 1.00 64.94 168 SER A N 1
ATOM 1378 C CA . SER A 1 168 ? 1.503 10.917 -20.731 1.00 64.94 168 SER A CA 1
ATOM 1379 C C . SER A 1 168 ? 2.615 10.166 -19.990 1.00 64.94 168 SER A C 1
ATOM 1381 O O . SER A 1 168 ? 2.723 8.958 -20.145 1.00 64.94 168 SER A O 1
ATOM 1383 N N . PRO A 1 169 ? 3.425 10.833 -19.148 1.00 70.56 169 PRO A N 1
ATOM 1384 C CA . PRO A 1 169 ? 4.492 10.153 -18.423 1.00 70.56 169 PRO A CA 1
ATOM 1385 C C . PRO A 1 169 ? 3.914 9.114 -17.459 1.00 70.56 169 PRO A C 1
ATOM 1387 O O . PRO A 1 169 ? 2.883 9.342 -16.806 1.00 70.56 169 PRO A O 1
ATOM 1390 N N . HIS A 1 170 ? 4.566 7.958 -17.384 1.00 78.62 170 HIS A N 1
ATOM 1391 C CA . HIS A 1 170 ? 4.182 6.865 -16.501 1.00 78.62 170 HIS A CA 1
ATOM 1392 C C . HIS A 1 170 ? 4.961 6.964 -15.191 1.00 78.62 170 HIS A C 1
ATOM 1394 O O . HIS A 1 170 ? 6.149 7.256 -15.184 1.00 78.62 170 HIS A O 1
ATOM 1400 N N . GLY A 1 171 ? 4.296 6.782 -14.056 1.00 81.88 171 GLY A N 1
ATOM 1401 C CA . GLY A 1 171 ? 4.893 6.784 -12.721 1.00 81.88 171 GLY A CA 1
ATOM 1402 C C . GLY A 1 171 ? 5.749 5.557 -12.443 1.00 81.88 171 GLY A C 1
ATOM 1403 O O . GLY A 1 171 ? 6.158 4.830 -13.354 1.00 81.88 171 GLY A O 1
ATOM 1404 N N . SER A 1 172 ? 6.024 5.315 -11.167 1.00 87.69 172 SER A N 1
ATOM 1405 C CA . SER A 1 172 ? 6.808 4.153 -10.773 1.00 87.69 172 SER A CA 1
ATOM 1406 C C . SER A 1 172 ? 6.021 2.843 -10.845 1.00 87.69 172 SER A C 1
ATOM 1408 O O . SER A 1 172 ? 4.786 2.844 -10.838 1.00 87.69 172 SER A O 1
ATOM 1410 N N . PHE A 1 173 ? 6.741 1.718 -10.900 1.00 86.00 173 PHE A N 1
ATOM 1411 C CA . PHE A 1 173 ? 6.141 0.389 -10.777 1.00 86.00 173 PHE A CA 1
ATOM 1412 C C . PHE A 1 173 ? 5.484 0.235 -9.399 1.00 86.00 173 PHE A C 1
ATOM 1414 O O . PHE A 1 173 ? 6.150 0.405 -8.370 1.00 86.00 173 PHE A O 1
ATOM 1421 N N . LYS A 1 174 ? 4.195 -0.130 -9.371 1.00 89.06 174 LYS A N 1
ATOM 1422 C CA . LYS A 1 174 ? 3.450 -0.417 -8.139 1.00 89.06 174 LYS A CA 1
ATOM 1423 C C . LYS A 1 174 ? 2.674 -1.722 -8.260 1.00 89.06 174 LYS A C 1
ATOM 1425 O O . LYS A 1 174 ? 2.066 -2.016 -9.288 1.00 89.06 174 LYS A O 1
ATOM 1430 N N . VAL A 1 175 ? 2.659 -2.491 -7.177 1.00 89.19 175 VAL A N 1
ATOM 1431 C CA . VAL A 1 175 ? 1.824 -3.687 -7.040 1.00 89.19 175 VAL A CA 1
ATOM 1432 C C . VAL A 1 175 ? 0.876 -3.463 -5.882 1.00 89.19 175 VAL A C 1
ATOM 1434 O O . VAL A 1 175 ? 1.321 -3.224 -4.761 1.00 89.19 175 VAL A O 1
ATOM 1437 N N . ASN A 1 176 ? -0.419 -3.595 -6.135 1.00 89.50 176 ASN A N 1
ATOM 1438 C CA . ASN A 1 176 ? -1.427 -3.664 -5.089 1.00 89.50 176 ASN A CA 1
ATOM 1439 C C . ASN A 1 176 ? -1.830 -5.118 -4.875 1.00 89.50 176 ASN A C 1
ATOM 1441 O O . ASN A 1 176 ? -1.959 -5.884 -5.826 1.00 89.50 176 ASN A O 1
ATOM 1445 N N . ALA A 1 177 ? -2.066 -5.488 -3.628 1.00 88.12 177 ALA A N 1
ATOM 1446 C CA . ALA A 1 177 ? -2.763 -6.708 -3.279 1.00 88.12 177 ALA A CA 1
ATOM 1447 C C . ALA A 1 177 ? -4.235 -6.377 -3.035 1.00 88.12 177 ALA A C 1
ATOM 1449 O O . ALA A 1 177 ? -4.581 -5.424 -2.337 1.00 88.12 177 ALA A O 1
ATOM 1450 N N . ILE A 1 178 ? -5.100 -7.187 -3.621 1.00 88.75 178 ILE A N 1
ATOM 1451 C CA . ILE A 1 178 ? -6.544 -7.081 -3.531 1.00 88.75 178 ILE A CA 1
ATOM 1452 C C . ILE A 1 178 ? -7.036 -8.334 -2.826 1.00 88.75 178 ILE A C 1
ATOM 1454 O O . ILE A 1 178 ? -6.810 -9.447 -3.288 1.00 88.75 178 ILE A O 1
ATOM 1458 N N . ALA A 1 179 ? -7.673 -8.161 -1.677 1.00 86.31 179 ALA A N 1
ATOM 1459 C CA . ALA A 1 179 ? -8.152 -9.249 -0.844 1.00 86.31 179 ALA A CA 1
ATOM 1460 C C . ALA A 1 179 ? -9.676 -9.221 -0.751 1.00 86.31 179 ALA A C 1
ATOM 1462 O O . ALA A 1 179 ? -10.259 -8.210 -0.358 1.00 86.31 179 ALA A O 1
ATOM 1463 N N . ASP A 1 180 ? -10.301 -10.360 -1.035 1.00 81.94 180 ASP A N 1
ATOM 1464 C CA . ASP A 1 180 ? -11.713 -10.602 -0.779 1.00 81.94 180 ASP A CA 1
ATOM 1465 C C . ASP A 1 180 ? -11.857 -11.215 0.616 1.00 81.94 180 ASP A C 1
ATOM 1467 O O . ASP A 1 180 ? -11.594 -12.400 0.850 1.00 81.94 180 ASP A O 1
ATOM 1471 N N . VAL A 1 181 ? -12.259 -10.385 1.573 1.00 75.50 181 VAL A N 1
ATOM 1472 C CA . VAL A 1 181 ? -12.535 -10.806 2.943 1.00 75.50 181 VAL A CA 1
ATOM 1473 C C . VAL A 1 181 ? -13.928 -11.421 2.977 1.00 75.50 181 VAL A C 1
ATOM 1475 O O . VAL A 1 181 ? -14.937 -10.717 2.880 1.00 75.50 181 VAL A O 1
ATOM 1478 N N . ALA A 1 182 ? -13.984 -12.744 3.120 1.00 67.12 182 ALA A N 1
ATOM 1479 C CA . ALA A 1 182 ? -15.241 -13.475 3.207 1.00 67.12 182 ALA A CA 1
ATOM 1480 C C . ALA A 1 182 ? -16.029 -13.059 4.465 1.00 67.12 182 ALA A C 1
ATOM 1482 O O . ALA A 1 182 ? -15.500 -13.078 5.577 1.00 67.12 182 ALA A O 1
ATOM 1483 N N . HIS A 1 183 ? -17.306 -12.704 4.295 1.00 65.75 183 HIS A N 1
ATOM 1484 C CA . HIS A 1 183 ? -18.227 -12.413 5.394 1.00 65.75 183 HIS A CA 1
ATOM 1485 C C . HIS A 1 183 ? -19.636 -12.938 5.058 1.00 65.75 183 HIS A C 1
ATOM 1487 O O . HIS A 1 183 ? -20.046 -12.813 3.902 1.00 65.75 183 HIS A O 1
ATOM 1493 N N . PRO A 1 184 ? -20.399 -13.488 6.028 1.00 57.56 184 PRO A N 1
ATOM 1494 C CA . PRO A 1 184 ? -21.678 -14.161 5.762 1.00 57.56 184 PR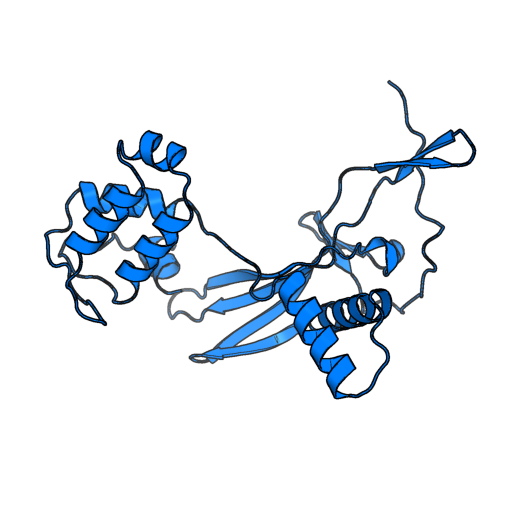O A CA 1
ATOM 1495 C C . PRO A 1 184 ? -22.755 -13.303 5.090 1.00 57.56 184 PRO A C 1
ATOM 1497 O O . PRO A 1 184 ? -23.638 -13.841 4.434 1.00 57.56 184 PRO A O 1
ATOM 1500 N N . SER A 1 185 ? -22.710 -11.982 5.276 1.00 61.69 185 SER A N 1
ATOM 1501 C CA . SER A 1 185 ? -23.742 -11.062 4.784 1.00 61.69 185 SER A CA 1
ATOM 1502 C C . SER A 1 185 ? -23.329 -10.209 3.586 1.00 61.69 185 SER A C 1
ATOM 1504 O O . SER A 1 185 ? -24.218 -9.757 2.881 1.00 61.69 185 SER A O 1
ATOM 1506 N N . ASN A 1 186 ? -22.028 -9.951 3.391 1.00 61.19 186 ASN A N 1
ATOM 1507 C CA . ASN A 1 186 ? -21.442 -9.185 2.280 1.00 61.19 186 ASN A CA 1
ATOM 1508 C C . ASN A 1 186 ? -19.913 -9.228 2.404 1.00 61.19 186 ASN A C 1
ATOM 1510 O O . ASN A 1 186 ? -19.362 -8.658 3.347 1.00 61.19 186 ASN A O 1
ATOM 1514 N N . GLY A 1 187 ? -19.233 -9.905 1.477 1.00 66.25 187 GLY A N 1
ATOM 1515 C CA . GLY A 1 187 ? -17.771 -9.899 1.417 1.00 66.25 187 GLY A CA 1
ATOM 1516 C C . GLY A 1 187 ? -17.228 -8.485 1.198 1.00 66.25 187 GLY A C 1
ATOM 1517 O O . GLY A 1 187 ? -17.856 -7.671 0.522 1.00 66.25 187 GLY A O 1
ATOM 1518 N N . LEU A 1 188 ? -16.070 -8.184 1.783 1.00 74.38 188 LEU A N 1
ATOM 1519 C CA . LEU A 1 188 ? -15.397 -6.898 1.605 1.00 74.38 188 LEU A CA 1
ATOM 1520 C C . LEU A 1 188 ? -14.176 -7.094 0.711 1.00 74.38 188 LEU A C 1
ATOM 1522 O O . LEU A 1 188 ? -13.251 -7.806 1.096 1.00 74.38 188 LEU A O 1
ATOM 1526 N N . ARG A 1 189 ? -14.150 -6.422 -0.440 1.00 79.12 189 ARG A N 1
ATOM 1527 C CA . ARG A 1 189 ? -12.962 -6.345 -1.293 1.00 79.12 189 ARG A CA 1
ATOM 1528 C C . ARG A 1 189 ? -12.111 -5.153 -0.861 1.00 79.12 189 ARG A C 1
ATOM 1530 O O . ARG A 1 189 ? -12.590 -4.022 -0.861 1.00 79.12 189 ARG A O 1
ATOM 1537 N N . VAL A 1 190 ? -10.869 -5.407 -0.459 1.00 79.62 190 VAL A N 1
ATOM 1538 C CA . VAL A 1 190 ? -9.920 -4.384 0.010 1.00 79.62 190 VAL A CA 1
ATOM 1539 C C . VAL A 1 190 ? -8.700 -4.387 -0.895 1.00 79.62 190 VAL A C 1
ATOM 1541 O O . VAL A 1 190 ? -8.113 -5.441 -1.107 1.00 79.62 190 VAL A O 1
ATOM 1544 N N . SER A 1 191 ? -8.301 -3.216 -1.389 1.00 83.56 191 SER A N 1
ATOM 1545 C CA . SER A 1 191 ? -7.035 -3.023 -2.102 1.00 83.56 191 SER A CA 1
ATOM 1546 C C . SER A 1 191 ? -6.035 -2.311 -1.196 1.00 83.56 191 SER A C 1
ATOM 1548 O O . SER A 1 191 ? -6.396 -1.352 -0.511 1.00 83.56 191 SER A O 1
ATOM 1550 N N . PHE A 1 192 ? -4.793 -2.783 -1.172 1.00 84.75 192 PHE A N 1
ATOM 1551 C CA . PHE A 1 192 ? -3.694 -2.167 -0.437 1.00 84.75 192 PHE A CA 1
ATOM 1552 C C . PHE A 1 192 ? -2.388 -2.280 -1.235 1.00 84.75 192 PHE A C 1
ATOM 1554 O O . PHE A 1 192 ? -2.184 -3.281 -1.922 1.00 84.75 192 PHE A O 1
ATOM 1561 N N . PRO A 1 193 ? -1.477 -1.295 -1.150 1.00 86.94 193 PRO A N 1
ATOM 1562 C CA . PRO A 1 193 ? -0.174 -1.396 -1.779 1.00 86.94 193 PRO A CA 1
ATOM 1563 C C . PRO A 1 193 ? 0.604 -2.552 -1.157 1.00 86.94 193 PRO A C 1
ATOM 1565 O O . PRO A 1 193 ? 0.721 -2.677 0.062 1.00 86.94 193 PRO A O 1
ATOM 1568 N N . LEU A 1 194 ? 1.129 -3.412 -2.016 1.00 88.38 194 LEU A N 1
ATOM 1569 C CA . LEU A 1 194 ? 1.996 -4.519 -1.654 1.00 88.38 194 LEU A CA 1
ATOM 1570 C C . LEU A 1 194 ? 3.457 -4.123 -1.865 1.00 88.38 194 LEU A C 1
ATOM 1572 O O . LEU A 1 194 ? 4.257 -4.262 -0.945 1.00 88.38 194 LEU A O 1
ATOM 1576 N N . ILE A 1 195 ? 3.770 -3.580 -3.044 1.00 89.50 195 ILE A N 1
ATOM 1577 C CA . ILE A 1 195 ? 5.097 -3.090 -3.426 1.00 89.50 195 ILE A CA 1
ATOM 1578 C C . ILE A 1 195 ? 4.935 -1.683 -3.999 1.00 89.50 195 ILE A C 1
ATOM 1580 O O . ILE A 1 195 ? 4.127 -1.466 -4.902 1.00 89.50 195 ILE A O 1
ATOM 1584 N N . ASP A 1 196 ? 5.727 -0.745 -3.491 1.00 89.12 196 ASP A N 1
ATOM 1585 C CA . ASP A 1 196 ? 5.849 0.608 -4.034 1.00 89.12 196 ASP A CA 1
ATOM 1586 C C . ASP A 1 196 ? 7.323 0.874 -4.332 1.00 89.12 196 ASP A C 1
ATOM 1588 O O . ASP A 1 196 ? 8.160 0.817 -3.424 1.00 89.12 196 ASP A O 1
ATOM 1592 N N . THR A 1 197 ? 7.645 1.081 -5.610 1.00 89.25 197 THR A N 1
ATOM 1593 C CA . THR A 1 197 ? 9.017 1.280 -6.090 1.00 89.25 197 THR A CA 1
ATOM 1594 C C . THR A 1 197 ? 9.267 2.740 -6.458 1.00 89.25 197 THR A C 1
ATOM 1596 O O . THR A 1 197 ? 8.340 3.531 -6.619 1.00 89.25 197 THR A O 1
ATOM 1599 N N . THR A 1 198 ? 10.536 3.102 -6.661 1.00 89.38 198 THR A N 1
ATOM 1600 C CA . THR A 1 198 ? 10.900 4.370 -7.320 1.00 89.38 198 THR A CA 1
ATOM 1601 C C . THR A 1 198 ? 11.386 4.167 -8.757 1.00 89.38 198 THR A C 1
ATOM 1603 O O . THR A 1 198 ? 11.892 5.113 -9.362 1.00 89.38 198 THR A O 1
ATOM 1606 N N . ILE A 1 199 ? 11.273 2.945 -9.290 1.00 87.06 199 ILE A N 1
ATOM 1607 C CA . ILE A 1 199 ? 11.711 2.590 -10.645 1.00 87.06 199 ILE A CA 1
ATOM 1608 C C . ILE A 1 199 ? 10.690 3.147 -11.622 1.00 87.06 199 ILE A C 1
ATOM 1610 O O . ILE A 1 199 ? 9.503 2.856 -11.479 1.00 87.06 199 ILE A O 1
ATOM 1614 N N . GLN A 1 200 ? 11.128 3.947 -12.592 1.00 85.44 200 GLN A N 1
ATOM 1615 C CA . GLN A 1 200 ? 10.218 4.573 -13.544 1.00 85.44 200 GLN A CA 1
ATOM 1616 C C . GLN A 1 200 ? 9.747 3.550 -14.574 1.00 85.44 200 GLN A C 1
ATOM 1618 O O . GLN A 1 200 ? 10.549 2.863 -15.202 1.00 85.44 200 GLN A O 1
ATOM 1623 N N . THR A 1 201 ? 8.431 3.465 -14.768 1.00 82.81 201 THR A N 1
ATOM 1624 C CA . THR A 1 201 ? 7.842 2.521 -15.732 1.00 82.81 201 THR A CA 1
ATOM 1625 C C . THR A 1 201 ? 8.300 2.810 -17.160 1.00 82.81 201 THR A C 1
ATOM 1627 O O . THR A 1 201 ? 8.529 1.894 -17.946 1.00 82.81 201 THR A O 1
ATOM 1630 N N . ASP A 1 202 ? 8.518 4.091 -17.444 1.00 78.06 202 ASP A N 1
ATOM 1631 C CA . ASP A 1 202 ? 9.004 4.630 -18.712 1.00 78.06 202 ASP A CA 1
ATOM 1632 C C . ASP A 1 202 ? 10.339 4.035 -19.197 1.00 78.06 202 ASP A C 1
ATOM 1634 O O . ASP A 1 202 ? 10.612 4.033 -20.398 1.00 78.06 202 ASP A O 1
ATOM 1638 N N . ASP A 1 203 ? 11.178 3.551 -18.278 1.00 79.81 203 ASP A N 1
ATOM 1639 C CA . ASP A 1 203 ? 12.488 2.985 -18.617 1.00 79.81 203 ASP A CA 1
ATOM 1640 C C . ASP A 1 203 ? 12.376 1.538 -19.129 1.00 79.81 203 ASP A C 1
ATOM 1642 O O . ASP A 1 203 ? 13.286 1.036 -19.789 1.00 79.81 203 ASP A O 1
ATOM 1646 N N . TYR A 1 204 ? 11.242 0.880 -18.865 1.00 79.06 204 TYR A N 1
ATOM 1647 C CA . TYR A 1 204 ? 11.063 -0.566 -19.020 1.00 79.06 204 TYR A CA 1
ATOM 1648 C C . TYR A 1 204 ? 9.872 -0.968 -19.897 1.00 79.06 204 TYR A C 1
ATOM 1650 O O . TYR A 1 204 ? 9.838 -2.094 -20.394 1.00 79.06 204 TYR A O 1
ATOM 1658 N N . VAL A 1 205 ? 8.878 -0.095 -20.061 1.00 76.81 205 VAL A N 1
ATOM 1659 C CA . VAL A 1 205 ? 7.598 -0.423 -20.699 1.00 76.81 205 VAL A CA 1
ATOM 1660 C C . VAL A 1 205 ? 7.292 0.587 -21.788 1.00 76.81 205 VAL A C 1
ATOM 1662 O O . VAL A 1 205 ? 7.404 1.792 -21.582 1.00 76.81 205 VAL A O 1
ATOM 1665 N N . ASP A 1 206 ? 6.886 0.079 -22.948 1.00 75.19 206 ASP A N 1
ATOM 1666 C CA . ASP A 1 206 ? 6.416 0.914 -24.045 1.00 75.19 206 ASP A CA 1
ATOM 1667 C C . ASP A 1 206 ? 5.012 1.462 -23.770 1.00 75.19 206 ASP A C 1
ATOM 1669 O O . ASP A 1 206 ? 4.133 0.717 -23.326 1.00 75.19 206 ASP A O 1
ATOM 1673 N N . ASP A 1 207 ? 4.778 2.732 -24.106 1.00 74.56 207 ASP A N 1
ATOM 1674 C CA . ASP A 1 207 ? 3.473 3.391 -23.994 1.00 74.56 207 ASP A CA 1
ATOM 1675 C C . ASP A 1 207 ? 2.363 2.593 -24.714 1.00 74.56 207 ASP A C 1
ATOM 1677 O O . ASP A 1 207 ? 1.226 2.558 -24.247 1.00 74.56 207 ASP A O 1
ATOM 1681 N N . ALA A 1 208 ? 2.678 1.891 -25.813 1.00 74.31 208 ALA A N 1
ATOM 1682 C CA . ALA A 1 208 ? 1.730 1.052 -26.550 1.00 74.31 208 ALA A CA 1
ATOM 1683 C C . ALA A 1 208 ? 1.206 -0.146 -25.737 1.00 74.31 208 ALA A C 1
ATOM 1685 O O . ALA A 1 208 ? 0.127 -0.668 -26.029 1.00 74.31 208 ALA A O 1
ATOM 1686 N N . LEU A 1 209 ? 1.951 -0.587 -24.718 1.00 75.69 209 LEU A N 1
ATOM 1687 C CA . LEU A 1 209 ? 1.526 -1.636 -23.792 1.00 75.69 209 LEU A CA 1
ATOM 1688 C C . LEU A 1 209 ? 0.703 -1.079 -22.628 1.00 75.69 209 LEU A C 1
ATOM 1690 O O . LEU A 1 209 ? 0.120 -1.860 -21.875 1.00 75.69 209 LEU A O 1
ATOM 1694 N N . VAL A 1 210 ? 0.631 0.243 -22.460 1.00 79.31 210 VAL A N 1
ATOM 1695 C CA . VAL A 1 210 ? -0.138 0.862 -21.384 1.00 79.31 210 VAL A CA 1
ATOM 1696 C C . VAL A 1 210 ? -1.568 1.118 -21.844 1.00 79.31 210 VAL A C 1
ATOM 1698 O O . VAL A 1 210 ? -1.835 1.883 -22.766 1.00 79.31 210 VAL A O 1
ATOM 1701 N N . LYS A 1 211 ? -2.518 0.495 -21.150 1.00 81.00 211 LYS A N 1
ATOM 1702 C CA . LYS A 1 211 ? -3.950 0.710 -21.342 1.00 81.00 211 LYS A CA 1
ATOM 1703 C C . LYS A 1 211 ? -4.530 1.510 -20.189 1.00 81.00 211 LYS A C 1
ATOM 1705 O O . LYS A 1 211 ? -4.048 1.453 -19.058 1.00 81.00 211 LYS A O 1
ATOM 1710 N N . VAL A 1 212 ? -5.583 2.251 -20.501 1.00 81.12 212 VAL A N 1
ATOM 1711 C CA . VAL A 1 212 ? -6.390 2.992 -19.535 1.00 81.12 212 VAL A CA 1
ATOM 1712 C C . VAL A 1 212 ? -7.736 2.289 -19.435 1.00 81.12 212 VAL A C 1
ATOM 1714 O O . VAL A 1 212 ? -8.345 1.987 -20.462 1.00 81.12 212 VAL A O 1
ATOM 1717 N N . ASP A 1 213 ? -8.170 1.976 -18.220 1.00 77.25 213 ASP A N 1
ATOM 1718 C CA . ASP A 1 213 ? -9.492 1.395 -17.988 1.00 77.25 213 ASP A CA 1
ATOM 1719 C C . ASP A 1 213 ? -10.597 2.465 -17.887 1.00 77.25 213 ASP A C 1
ATOM 1721 O O . ASP A 1 213 ? -10.363 3.669 -18.014 1.00 77.25 213 ASP A O 1
ATOM 1725 N N . GLU A 1 214 ? -11.831 2.020 -17.648 1.00 75.94 214 GLU A N 1
ATOM 1726 C CA . GLU A 1 214 ? -13.005 2.889 -17.493 1.00 75.94 214 GLU A CA 1
ATOM 1727 C C . GLU A 1 214 ? -12.933 3.844 -16.287 1.00 75.94 214 GLU A C 1
ATOM 1729 O O . GLU A 1 214 ? -13.681 4.819 -16.220 1.00 75.94 214 GLU A O 1
ATOM 1734 N N . HIS A 1 215 ? -12.015 3.601 -15.351 1.00 72.50 215 HIS A N 1
ATOM 1735 C CA . HIS A 1 215 ? -11.776 4.425 -14.169 1.00 72.50 215 HIS A CA 1
ATOM 1736 C C . HIS A 1 215 ? -10.568 5.355 -14.332 1.00 72.50 215 HIS A C 1
ATOM 1738 O O . HIS A 1 215 ? -10.131 5.972 -13.360 1.00 72.50 215 HIS A O 1
ATOM 1744 N N . ASN A 1 216 ? -10.045 5.487 -15.556 1.00 69.75 216 ASN A N 1
ATOM 1745 C CA . ASN A 1 216 ? -8.852 6.265 -15.873 1.00 69.75 216 ASN A CA 1
ATOM 1746 C C . ASN A 1 216 ? -7.574 5.740 -15.182 1.00 69.75 216 ASN A C 1
ATOM 1748 O O . ASN A 1 216 ? -6.607 6.484 -14.994 1.00 69.75 216 ASN A O 1
ATOM 1752 N N . MET A 1 217 ? -7.555 4.458 -14.804 1.00 72.62 217 MET A N 1
ATOM 1753 C CA . MET A 1 217 ? -6.393 3.805 -14.207 1.00 72.62 217 MET A CA 1
ATOM 1754 C C . MET A 1 217 ? -5.525 3.177 -15.295 1.00 72.62 217 MET A C 1
ATOM 1756 O O . MET A 1 217 ? -6.009 2.496 -16.203 1.00 72.62 217 MET A O 1
ATOM 1760 N N . ARG A 1 218 ? -4.211 3.397 -15.193 1.00 78.44 218 ARG A N 1
ATOM 1761 C CA . ARG A 1 218 ? -3.225 2.876 -16.145 1.00 78.44 218 ARG A CA 1
ATOM 1762 C C . ARG A 1 218 ? -2.722 1.503 -15.711 1.00 78.44 218 ARG A C 1
ATOM 1764 O O . ARG A 1 218 ? -2.277 1.327 -14.575 1.00 78.44 218 ARG A O 1
ATOM 1771 N N . HIS A 1 219 ? -2.734 0.553 -16.637 1.00 77.94 219 HIS A N 1
ATOM 1772 C CA . HIS A 1 219 ? -2.228 -0.803 -16.439 1.00 77.94 219 HIS A CA 1
ATOM 1773 C C . HIS A 1 219 ? -1.447 -1.281 -17.666 1.00 77.94 219 HIS A C 1
ATOM 1775 O O . HIS A 1 219 ? -1.661 -0.799 -18.776 1.00 77.94 219 HIS A O 1
ATOM 1781 N N . ILE A 1 220 ? -0.547 -2.245 -17.470 1.00 76.56 220 ILE A N 1
ATOM 1782 C CA . ILE A 1 220 ? 0.196 -2.871 -18.571 1.00 76.56 220 ILE A CA 1
ATOM 1783 C C . ILE A 1 220 ? -0.628 -4.029 -19.122 1.00 76.56 220 ILE A C 1
ATOM 1785 O O . ILE A 1 220 ? -0.978 -4.956 -18.384 1.00 76.56 220 ILE A O 1
ATOM 1789 N N . ASP A 1 221 ? -0.900 -4.019 -20.422 1.00 77.25 221 ASP A N 1
ATOM 1790 C CA . ASP A 1 221 ? -1.470 -5.169 -21.105 1.00 77.25 221 ASP A CA 1
ATOM 1791 C C . ASP A 1 221 ? -0.391 -6.172 -21.519 1.00 77.25 221 ASP A C 1
ATOM 1793 O O . ASP A 1 221 ? 0.082 -6.195 -22.656 1.00 77.25 221 ASP A O 1
ATOM 1797 N N . LEU A 1 222 ? -0.069 -7.055 -20.574 1.00 73.12 222 LEU A N 1
ATOM 1798 C CA . LEU A 1 222 ? 0.836 -8.189 -20.765 1.00 73.12 222 LEU A CA 1
ATOM 1799 C C . LEU A 1 222 ? 0.247 -9.321 -21.633 1.00 73.12 222 LEU A C 1
ATOM 1801 O O . LEU A 1 222 ? 0.934 -10.313 -21.860 1.00 73.12 222 LEU A O 1
ATOM 1805 N N . LYS A 1 223 ? -1.026 -9.239 -22.059 1.00 71.50 223 LYS A N 1
ATOM 1806 C CA . LYS A 1 223 ? -1.648 -10.229 -22.961 1.00 71.50 223 LYS A CA 1
ATOM 1807 C C . LYS A 1 223 ? -1.507 -9.854 -24.433 1.00 71.50 223 LYS A C 1
ATOM 1809 O O . LYS A 1 223 ? -1.695 -10.720 -25.284 1.00 71.50 223 LYS A O 1
ATOM 1814 N N . SER A 1 224 ? -1.230 -8.586 -24.727 1.00 63.78 224 SER A N 1
ATOM 1815 C CA . SER A 1 224 ? -0.821 -8.147 -26.061 1.00 63.78 224 SER A CA 1
ATOM 1816 C C . SER A 1 224 ? 0.479 -8.851 -26.442 1.00 63.78 224 SER A C 1
ATOM 1818 O O . SER A 1 224 ? 1.303 -9.111 -25.563 1.00 63.78 224 SER A O 1
ATOM 1820 N N . ASP A 1 225 ? 0.701 -9.115 -27.732 1.00 56.69 225 ASP A N 1
ATOM 1821 C CA . ASP A 1 225 ? 2.022 -9.543 -28.195 1.00 56.69 225 ASP A CA 1
ATOM 1822 C C . ASP A 1 225 ? 3.065 -8.545 -27.675 1.00 56.69 225 ASP A C 1
ATOM 1824 O O . ASP A 1 225 ? 2.964 -7.346 -27.949 1.00 56.69 225 ASP A O 1
ATOM 1828 N N . LEU A 1 226 ? 4.023 -9.032 -26.875 1.00 51.44 226 LEU A N 1
ATOM 1829 C CA . LEU A 1 226 ? 5.083 -8.222 -26.277 1.00 51.44 226 LEU A CA 1
ATOM 1830 C C . LEU A 1 226 ? 5.940 -7.627 -27.396 1.00 51.44 226 LEU A C 1
ATOM 1832 O O . LEU A 1 226 ? 6.935 -8.209 -27.830 1.00 51.44 226 LEU A O 1
ATOM 1836 N N . GLN A 1 227 ? 5.556 -6.453 -27.878 1.00 48.53 227 GLN A N 1
ATOM 1837 C CA . GLN A 1 227 ? 6.420 -5.643 -28.711 1.00 48.53 227 GLN A CA 1
ATOM 1838 C C . GLN A 1 227 ? 7.386 -4.945 -27.765 1.00 48.53 227 GLN A C 1
ATOM 1840 O O . GLN A 1 227 ? 7.025 -3.988 -27.086 1.00 48.53 227 GLN A O 1
ATOM 1845 N N . PHE A 1 228 ? 8.614 -5.460 -27.673 1.00 43.47 228 PHE A N 1
ATOM 1846 C CA . PHE A 1 228 ? 9.687 -4.791 -26.947 1.00 43.47 228 PHE A CA 1
ATOM 1847 C C . PHE A 1 228 ? 10.062 -3.495 -27.687 1.00 43.47 228 PHE A C 1
ATOM 1849 O O . PHE A 1 228 ? 10.950 -3.454 -28.538 1.00 43.47 228 PHE A O 1
ATOM 1856 N N . SER A 1 229 ? 9.302 -2.450 -27.362 1.00 45.34 229 SER A N 1
ATOM 1857 C CA . SER A 1 229 ? 9.581 -1.017 -27.446 1.00 45.34 229 SER A CA 1
ATOM 1858 C C . SER A 1 229 ? 10.938 -0.610 -26.891 1.00 45.34 229 SER A C 1
ATOM 1860 O O . SER A 1 229 ? 11.048 -0.536 -25.672 1.00 45.34 229 SER A O 1
ATOM 1862 N N . ARG A 1 230 ? 11.983 -0.318 -27.677 1.00 42.84 230 ARG A N 1
ATOM 1863 C CA . ARG A 1 230 ? 13.102 0.464 -27.105 1.00 42.84 230 ARG A CA 1
ATOM 1864 C C . ARG A 1 230 ? 12.653 1.927 -27.007 1.00 42.84 230 ARG A C 1
ATOM 1866 O O . ARG A 1 230 ? 12.531 2.608 -28.023 1.00 42.84 230 ARG A O 1
ATOM 1873 N N . SER A 1 231 ? 12.423 2.373 -25.774 1.00 47.53 231 SER A N 1
ATOM 1874 C CA . SER A 1 231 ? 11.819 3.626 -25.278 1.00 47.53 231 SER A CA 1
ATOM 1875 C C . SER A 1 231 ? 12.399 4.963 -25.799 1.00 47.53 231 SER A C 1
ATOM 1877 O O . SER A 1 231 ? 12.838 5.819 -25.034 1.00 47.53 231 SER A O 1
ATOM 1879 N N . ARG A 1 232 ? 12.389 5.221 -27.116 1.00 48.12 232 ARG A N 1
ATOM 1880 C CA . ARG A 1 232 ? 12.822 6.526 -27.681 1.00 48.12 232 ARG A CA 1
ATOM 1881 C C . ARG A 1 232 ? 11.826 7.236 -28.598 1.00 48.12 232 ARG A C 1
ATOM 1883 O O . ARG A 1 232 ? 12.181 8.272 -29.162 1.00 48.12 232 ARG A O 1
ATOM 1890 N N . GLN A 1 233 ? 10.594 6.751 -28.720 1.00 52.78 233 GLN A N 1
ATOM 1891 C CA . GLN A 1 233 ? 9.551 7.394 -29.530 1.00 52.78 233 GLN A CA 1
ATOM 1892 C C . GLN A 1 233 ? 8.289 7.675 -28.709 1.00 52.78 233 GLN A C 1
ATOM 1894 O O . GLN A 1 233 ? 7.197 7.256 -29.072 1.00 52.78 233 GLN A O 1
ATOM 1899 N N . LYS A 1 234 ? 8.431 8.397 -27.591 1.00 57.12 234 LYS A N 1
ATO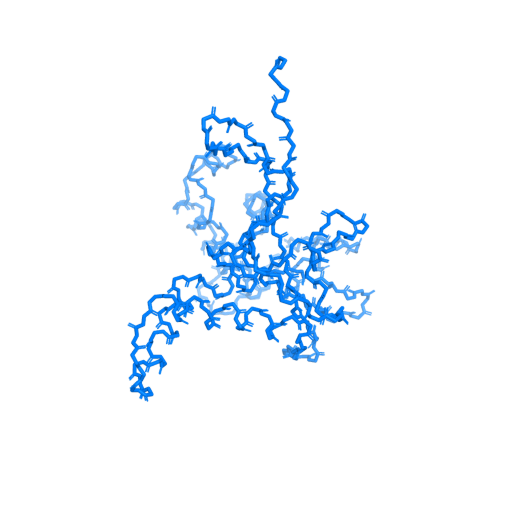M 1900 C CA . LYS A 1 234 ? 7.251 8.923 -26.895 1.00 57.12 234 LYS A CA 1
ATOM 1901 C C . LYS A 1 234 ? 6.549 9.964 -27.772 1.00 57.12 234 LYS A C 1
ATOM 1903 O O . LYS A 1 234 ? 7.246 10.758 -28.415 1.00 57.12 234 LYS A O 1
ATOM 1908 N N . PRO A 1 235 ? 5.208 10.007 -27.796 1.00 55.94 235 PRO A N 1
ATOM 1909 C CA . PRO A 1 235 ? 4.484 11.076 -28.465 1.00 55.94 235 PRO A CA 1
ATOM 1910 C C . PRO A 1 235 ? 4.829 12.411 -27.795 1.00 55.94 235 PRO A C 1
ATOM 1912 O O . PRO A 1 235 ? 4.531 12.641 -26.622 1.00 55.94 235 PRO A O 1
ATOM 1915 N N . LEU A 1 236 ? 5.499 13.281 -28.550 1.00 57.69 236 LEU A N 1
ATOM 1916 C CA . LEU A 1 236 ? 5.848 14.630 -28.122 1.00 57.69 236 LEU A CA 1
ATOM 1917 C C . LEU A 1 236 ? 4.757 15.593 -28.586 1.00 57.69 236 LEU A C 1
ATOM 1919 O O . LEU A 1 236 ? 4.416 15.623 -29.769 1.00 57.69 236 LEU A O 1
ATOM 1923 N N . GLY A 1 237 ? 4.232 16.390 -27.659 1.00 56.31 237 GLY A N 1
ATOM 1924 C CA . GLY A 1 237 ? 3.381 17.532 -27.982 1.00 56.31 237 GLY A CA 1
ATOM 1925 C C . GLY A 1 237 ? 4.194 18.828 -28.057 1.00 56.31 237 GLY A C 1
ATOM 1926 O O . GLY A 1 237 ? 5.189 18.953 -27.331 1.00 56.31 237 GLY A O 1
ATOM 1927 N N . PRO A 1 238 ? 3.798 19.804 -28.896 1.00 54.88 238 PRO A N 1
ATOM 1928 C CA . PRO A 1 238 ? 4.298 21.165 -28.756 1.00 54.88 238 PRO A CA 1
ATOM 1929 C C . PRO A 1 238 ? 3.898 21.715 -27.380 1.00 54.88 238 PRO A C 1
ATOM 1931 O O . PRO A 1 238 ? 2.798 21.457 -26.891 1.00 54.88 238 PRO A O 1
ATOM 1934 N N . VAL A 1 239 ? 4.801 22.462 -26.748 1.00 56.50 239 VAL A N 1
ATOM 1935 C CA . VAL A 1 239 ? 4.468 23.251 -25.560 1.00 56.50 239 VAL A CA 1
ATOM 1936 C C . VAL A 1 239 ? 3.810 24.534 -26.063 1.00 56.50 239 VAL A C 1
ATOM 1938 O O . VAL A 1 239 ? 4.511 25.438 -26.516 1.00 56.50 239 VAL A O 1
ATOM 1941 N N . ASP A 1 240 ? 2.478 24.604 -26.047 1.00 50.94 240 ASP A N 1
ATOM 1942 C CA . ASP A 1 240 ? 1.787 25.874 -26.282 1.00 50.94 240 ASP A CA 1
ATOM 1943 C C . ASP A 1 240 ? 2.037 26.782 -25.076 1.00 50.94 240 ASP A C 1
ATOM 1945 O O . ASP A 1 240 ? 1.528 26.565 -23.976 1.00 50.94 240 ASP A O 1
ATOM 1949 N N . VAL A 1 241 ? 2.884 27.788 -25.285 1.00 42.28 241 VAL A N 1
ATOM 1950 C CA . VAL A 1 241 ? 3.116 28.867 -24.327 1.00 42.28 241 VAL A CA 1
ATOM 1951 C C . VAL A 1 241 ? 1.991 29.882 -24.524 1.00 42.28 241 VAL A C 1
ATOM 1953 O O . VAL A 1 241 ? 2.119 30.801 -25.332 1.00 42.28 241 VAL A O 1
ATOM 1956 N N . SER A 1 242 ? 0.865 29.672 -23.840 1.00 35.69 242 SER A N 1
ATOM 1957 C CA . SER A 1 242 ? -0.201 30.674 -23.687 1.00 35.69 242 SER A CA 1
ATOM 1958 C C . SER A 1 242 ? -0.147 31.314 -22.310 1.00 35.69 242 SER A C 1
ATOM 1960 O O . SER A 1 242 ? -0.186 30.532 -21.331 1.00 35.69 242 SER A O 1
#

pLDDT: mean 79.45, std 13.33, range [35.69, 95.81]

Secondary structure (DSSP, 8-state):
-HHIIIIISTT-PPPPTTSB--TTHHHHHHHHHHHS-HHHHHHHHSS-HHHHHHHHHHHS-SSSS-SB-SS---HHHHHHHHHHTT------SEEHHHHHHHHHHHHHHTT----HHHHHHHHHHHHHHHTT-EEEPGGG-EEEEEEEEEEPPPEEEEETTEEEEESS-EEEEEEEEEEEE--SS--EEEEEEEEEEEEEGGGTS-GGGEEE-TTS-EEE-TTS------S----EEE----

Radius of gyration: 23.68 Å; chains: 1; bounding box: 53×50×62 Å

Sequence (242 aa):
MTMFVKYQGTNKVPFPVDGSCDWWLKDYLLSQAGDFDDREIKRSLSVKRKQIKREIDGYFPSKPFPDRLSKPCDQRLIDIINFLCTRIKSQPAFSYSQTRREVRELLTNVGLPVDEALIDDFIVCICILFHKSKFILPYGSKGECEFYIEPRPPEVIERDGRQYAILSPHGSFKVNAIADVAHPSNGLRVSFPLIDTTIQTDDYVDDALVKVDEHNMRHIDLKSDLQFSRSRQKPLGPVDVS